Protein AF-0000000084647282 (afdb_homodimer)

Solvent-accessible surface area (backbone atoms only — not comparable to full-atom values): 18078 Å² total; per-residue (Å²): 136,86,82,78,79,76,80,78,77,78,76,82,78,78,78,76,74,74,68,75,61,61,64,43,73,64,56,86,60,69,72,56,36,37,38,37,62,40,53,62,24,28,52,48,97,80,19,30,51,30,13,63,67,60,52,66,70,40,70,74,44,77,42,63,22,60,39,39,87,40,83,56,71,45,42,31,29,21,24,39,44,48,55,54,38,54,69,24,49,53,52,70,55,36,30,40,38,26,25,75,85,77,38,70,34,73,41,50,48,61,53,34,72,76,37,80,26,24,43,23,40,25,46,72,87,34,72,34,44,58,94,71,44,15,53,23,26,40,42,65,44,34,66,81,36,67,89,46,73,42,69,64,52,54,42,48,40,41,47,23,36,38,35,35,40,33,63,137,86,80,76,79,75,80,76,80,78,78,80,78,79,76,77,75,72,69,75,62,62,64,43,74,67,56,86,58,69,72,56,36,37,39,36,63,41,54,61,24,28,50,49,95,79,19,30,52,30,13,64,68,60,51,66,70,39,70,72,43,77,42,64,24,60,38,40,88,40,82,57,70,44,43,32,30,21,24,39,44,47,55,55,39,54,71,24,47,52,52,70,56,36,30,40,40,26,26,76,84,79,38,71,32,74,42,51,48,61,52,34,70,75,39,80,26,23,44,24,41,27,45,72,87,35,72,33,43,58,94,71,44,14,54,24,25,40,42,66,44,34,67,81,35,67,88,46,73,42,70,64,52,54,46,48,40,41,47,23,36,38,35,35,38,32,64

Structure (mmCIF, N/CA/C/O backbone):
data_AF-0000000084647282-model_v1
#
loop_
_entity.id
_entity.type
_entity.pdbx_description
1 p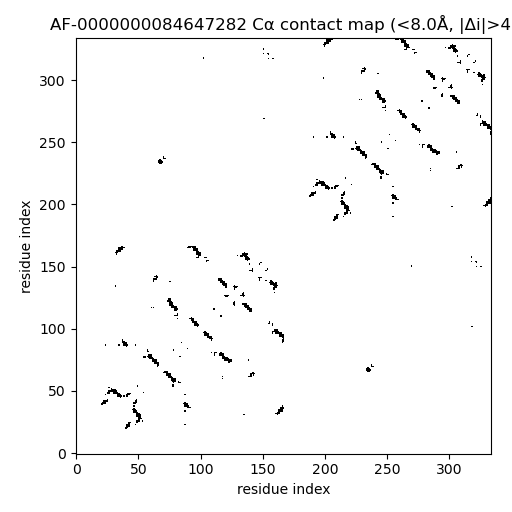olymer 'Oxidoreductase molybdopterin-binding domain-containing protein'
#
loop_
_atom_site.group_PDB
_atom_site.id
_atom_site.type_symbol
_atom_site.label_atom_id
_atom_site.label_alt_id
_atom_site.label_comp_id
_atom_site.label_asym_id
_atom_site.label_entity_id
_atom_site.label_seq_id
_atom_site.pdbx_PDB_ins_code
_atom_site.Cartn_x
_atom_site.Cartn_y
_atom_site.Cartn_z
_atom_site.occupancy
_atom_site.B_iso_or_equiv
_atom_site.auth_seq_id
_atom_site.auth_comp_id
_atom_site.auth_asym_id
_atom_site.auth_atom_id
_atom_site.pdbx_PDB_model_num
ATOM 1 N N . MET A 1 1 ? -20.75 86.25 -24.453 1 32.75 1 MET A N 1
ATOM 2 C CA . MET A 1 1 ? -20.031 85.688 -23.312 1 32.75 1 MET A CA 1
ATOM 3 C C . MET A 1 1 ? -20.094 84.188 -23.344 1 32.75 1 MET A C 1
ATOM 5 O O . MET A 1 1 ? -21.172 83.562 -23.203 1 32.75 1 MET A O 1
ATOM 9 N N . GLY A 1 2 ? -19.297 83.438 -24.219 1 41.78 2 GLY A N 1
ATOM 10 C CA . GLY A 1 2 ? -19.156 82 -24.547 1 41.78 2 GLY A CA 1
ATOM 11 C C . GLY A 1 2 ? -18.797 81.188 -23.344 1 41.78 2 GLY A C 1
ATOM 12 O O . GLY A 1 2 ? -17.812 81.438 -22.656 1 41.78 2 GLY A O 1
ATOM 13 N N . TRP A 1 3 ? -19.766 80.625 -22.594 1 46 3 TRP A N 1
ATOM 14 C CA . TRP A 1 3 ? -19.688 79.75 -21.422 1 46 3 TRP A CA 1
ATOM 15 C C . TRP A 1 3 ? -18.891 78.5 -21.734 1 46 3 TRP A C 1
ATOM 17 O O . TRP A 1 3 ? -19.266 77.688 -22.625 1 46 3 TRP A O 1
ATOM 27 N N . ARG A 1 4 ? -17.547 78.438 -21.734 1 47.94 4 ARG A N 1
ATOM 28 C CA . ARG A 1 4 ? -16.672 77.25 -21.844 1 47.94 4 ARG A CA 1
ATOM 29 C C . ARG A 1 4 ? -16.984 76.25 -20.734 1 47.94 4 ARG A C 1
ATOM 31 O O . ARG A 1 4 ? -16.875 76.562 -19.547 1 47.94 4 ARG A O 1
ATOM 38 N N . TYR A 1 5 ? -18.062 75.375 -20.844 1 52.62 5 TYR A N 1
ATOM 39 C CA . TYR A 1 5 ? -18.25 74.25 -19.969 1 52.62 5 TYR A CA 1
ATOM 40 C C . TYR A 1 5 ? -16.984 73.375 -19.922 1 52.62 5 TYR A C 1
ATOM 42 O O . TYR A 1 5 ? -16.516 72.938 -20.938 1 52.62 5 TYR A O 1
ATOM 50 N N . GLY A 1 6 ? -16.031 73.625 -19.062 1 50.41 6 GLY A N 1
ATOM 51 C CA . GLY A 1 6 ? -14.914 72.75 -18.781 1 50.41 6 GLY A CA 1
ATOM 52 C C . GLY A 1 6 ? -15.344 71.375 -18.391 1 50.41 6 GLY A C 1
ATOM 53 O O . GLY A 1 6 ? -16.219 71.188 -17.531 1 50.41 6 GLY A O 1
ATOM 54 N N . ARG A 1 7 ? -15.234 70.375 -19.266 1 53.94 7 ARG A N 1
ATOM 55 C CA . ARG A 1 7 ? -15.484 68.938 -19.047 1 53.94 7 ARG A CA 1
ATOM 56 C C . ARG A 1 7 ? -14.625 68.375 -17.906 1 53.94 7 ARG A C 1
ATOM 58 O O . ARG A 1 7 ? -13.398 68.5 -17.938 1 53.94 7 ARG A O 1
ATOM 65 N N . ILE A 1 8 ? -15.102 68.438 -16.672 1 54.69 8 ILE A N 1
ATOM 66 C CA . ILE A 1 8 ? -14.422 67.75 -15.562 1 54.69 8 ILE A CA 1
ATOM 67 C C . ILE A 1 8 ? -14.328 66.25 -15.859 1 54.69 8 ILE A C 1
ATOM 69 O O . ILE A 1 8 ? -15.352 65.625 -16.047 1 54.69 8 ILE A O 1
ATOM 73 N N . LEU A 1 9 ? -13.25 65.812 -16.453 1 52.66 9 LEU A N 1
ATOM 74 C CA . LEU A 1 9 ? -12.984 64.375 -16.594 1 52.66 9 LEU A CA 1
ATOM 75 C C . LEU A 1 9 ? -12.867 63.688 -15.234 1 52.66 9 LEU A C 1
ATOM 77 O O . LEU A 1 9 ? -12.039 64.062 -14.406 1 52.66 9 LEU A O 1
ATOM 81 N N . LEU A 1 10 ? -13.93 63.156 -14.688 1 56 10 LEU A N 1
ATOM 82 C CA . LEU A 1 10 ? -13.883 62.312 -13.492 1 56 10 LEU A CA 1
ATOM 83 C C . LEU A 1 10 ? -12.992 61.094 -13.719 1 56 10 LEU A C 1
ATOM 85 O O . LEU A 1 10 ? -13.281 60.25 -14.586 1 56 10 LEU A O 1
ATOM 89 N N . GLY A 1 11 ? -11.727 61.125 -13.406 1 54.91 11 GLY A N 1
ATOM 90 C CA . GLY A 1 11 ? -10.859 59.969 -13.43 1 54.91 11 GLY A CA 1
ATOM 91 C C . GLY A 1 11 ? -11.32 58.844 -12.508 1 54.91 11 GLY A C 1
ATOM 92 O O . GLY A 1 11 ? -11.578 59.094 -11.32 1 54.91 11 GLY A O 1
ATOM 93 N N . ALA A 1 12 ? -11.922 57.781 -12.992 1 60.59 12 ALA A N 1
ATOM 94 C CA . ALA A 1 12 ? -12.273 56.562 -12.242 1 60.59 12 ALA A CA 1
ATOM 95 C C . ALA A 1 12 ? -11.039 55.938 -11.586 1 60.59 12 ALA A C 1
ATOM 97 O O . ALA A 1 12 ? -10.109 55.531 -12.273 1 60.59 12 ALA A O 1
ATOM 98 N N . VAL A 1 13 ? -10.711 56.25 -10.312 1 58.72 13 VAL A N 1
ATOM 99 C CA . VAL A 1 13 ? -9.688 55.531 -9.555 1 58.72 13 VAL A CA 1
ATOM 100 C C . VAL A 1 13 ? -10.062 54.062 -9.453 1 58.72 13 VAL A C 1
ATOM 102 O O . VAL A 1 13 ? -11.094 53.719 -8.883 1 58.72 13 VAL A O 1
ATOM 105 N N . LEU A 1 14 ? -9.578 53.156 -10.281 1 57.53 14 LEU A N 1
ATOM 106 C CA . LEU A 1 14 ? -9.695 51.719 -10.156 1 57.53 14 LEU A CA 1
ATOM 107 C C . LEU A 1 14 ? -9.047 51.219 -8.875 1 57.53 14 LEU A C 1
ATOM 109 O O . LEU A 1 14 ? -7.82 51.281 -8.734 1 57.53 14 LEU A O 1
ATOM 113 N N . LEU A 1 15 ? -9.758 51.156 -7.727 1 54.25 15 LEU A N 1
ATOM 114 C CA . LEU A 1 15 ? -9.266 50.5 -6.52 1 54.25 15 LEU A CA 1
ATOM 115 C C . LEU A 1 15 ? -8.992 49.031 -6.77 1 54.25 15 LEU A C 1
ATOM 117 O O . LEU A 1 15 ? -9.914 48.25 -7.027 1 54.25 15 LEU A O 1
ATOM 121 N N . LEU A 1 16 ? -7.805 48.656 -7.129 1 54.03 16 LEU A N 1
ATOM 122 C CA . LEU A 1 16 ? -7.387 47.25 -7.125 1 54.03 16 LEU A CA 1
ATOM 123 C C . LEU A 1 16 ? -7.578 46.625 -5.742 1 54.03 16 LEU A C 1
ATOM 125 O O . LEU A 1 16 ? -6.918 47.031 -4.781 1 54.03 16 LEU A O 1
ATOM 129 N N . ILE A 1 17 ? -8.68 46.094 -5.391 1 52.44 17 ILE A N 1
ATOM 130 C CA . ILE A 1 17 ? -8.859 45.281 -4.191 1 52.44 17 ILE A CA 1
ATOM 131 C C . ILE A 1 17 ? -7.855 44.156 -4.184 1 52.44 17 ILE A C 1
ATOM 133 O O . ILE A 1 17 ? -7.898 43.281 -5.051 1 52.44 17 ILE A O 1
ATOM 137 N N . SER A 1 18 ? -6.637 44.344 -3.688 1 50.5 18 SER A N 1
ATOM 138 C CA . SER A 1 18 ? -5.793 43.188 -3.402 1 50.5 18 SER A CA 1
ATOM 139 C C . SER A 1 18 ? -6.52 42.188 -2.529 1 50.5 18 SER A C 1
ATOM 141 O O . SER A 1 18 ? -6.988 42.5 -1.437 1 50.5 18 SER A O 1
ATOM 143 N N . VAL A 1 19 ? -7.152 41.281 -3.049 1 52.09 19 VAL A N 1
ATOM 144 C CA . VAL A 1 19 ? -7.668 40.156 -2.262 1 52.09 19 VAL A CA 1
ATOM 145 C C . VAL A 1 19 ? -6.598 39.656 -1.289 1 52.09 19 VAL A C 1
ATOM 147 O O . VAL A 1 19 ? -5.48 39.344 -1.7 1 52.09 19 VAL A O 1
ATOM 150 N N . PRO A 1 20 ? -6.625 40.062 -0.058 1 49.97 20 PRO A N 1
ATOM 151 C CA . PRO A 1 20 ? -5.617 39.531 0.85 1 49.97 20 PRO A CA 1
ATOM 152 C C . PRO A 1 20 ? -5.336 38.031 0.584 1 49.97 20 PRO A C 1
ATOM 154 O O . PRO A 1 20 ? -6.262 37.219 0.563 1 49.97 20 PRO A O 1
ATOM 157 N N . SER A 1 21 ? -4.453 37.75 -0.333 1 55.06 21 SER A N 1
ATOM 158 C CA . SER A 1 21 ? -4.023 36.344 -0.349 1 55.06 21 SER A CA 1
ATOM 159 C C . SER A 1 21 ? -3.906 35.812 1.066 1 55.06 21 SER A C 1
ATOM 161 O O . SER A 1 21 ? -3.406 36.469 1.967 1 55.06 21 SER A O 1
ATOM 163 N N . LEU A 1 22 ? -4.859 35.031 1.565 1 64.56 22 LEU A N 1
ATOM 164 C CA . LEU A 1 22 ? -4.73 34.406 2.881 1 64.56 22 LEU A CA 1
ATOM 165 C C . LEU A 1 22 ? -3.316 33.875 3.092 1 64.56 22 LEU A C 1
ATOM 167 O O . LEU A 1 22 ? -2.973 32.812 2.596 1 64.56 22 LEU A O 1
ATOM 171 N N . ALA A 1 23 ? -2.365 34.75 3.295 1 81.81 23 ALA A N 1
ATOM 172 C CA . ALA A 1 23 ? -0.936 34.469 3.373 1 81.81 23 ALA A CA 1
ATOM 173 C C . ALA A 1 23 ? -0.615 33.625 4.594 1 81.81 23 ALA A C 1
ATOM 175 O O . ALA A 1 23 ? -1.017 33.938 5.711 1 81.81 23 ALA A O 1
ATOM 176 N N . LEU A 1 24 ? -0.095 32.438 4.398 1 92.25 24 LEU A N 1
ATOM 177 C CA . LEU A 1 24 ? 0.423 31.562 5.445 1 92.25 24 LEU A CA 1
ATOM 178 C C . LEU A 1 24 ? 1.75 32.094 5.984 1 92.25 24 LEU A C 1
ATOM 180 O O . LEU A 1 24 ? 2.568 32.594 5.223 1 92.25 24 LEU A O 1
ATOM 184 N N . GLN A 1 25 ? 1.875 32.094 7.262 1 94.12 25 GLN A N 1
ATOM 185 C CA . GLN A 1 25 ? 3.15 32.5 7.844 1 94.12 25 GLN A CA 1
ATOM 186 C C . GLN A 1 25 ? 4.301 31.656 7.281 1 94.12 25 GLN A C 1
ATOM 188 O O . GLN A 1 25 ? 4.137 30.469 7.02 1 94.12 25 GLN A O 1
ATOM 193 N N . ALA A 1 26 ? 5.449 32.25 7.207 1 96 26 ALA A N 1
ATOM 194 C CA . ALA A 1 26 ? 6.637 31.531 6.758 1 96 26 ALA A CA 1
ATOM 195 C C . ALA A 1 26 ? 7.176 30.625 7.859 1 96 26 ALA A C 1
ATOM 197 O O . ALA A 1 26 ? 7.125 30.969 9.039 1 96 26 ALA A O 1
ATOM 198 N N . PRO A 1 27 ? 7.699 29.5 7.434 1 97.88 27 PRO A N 1
ATOM 199 C CA . PRO A 1 27 ? 8.328 28.672 8.461 1 97.88 27 PRO A CA 1
ATOM 200 C C . PRO A 1 27 ? 9.555 29.328 9.078 1 97.88 27 PRO A C 1
ATOM 202 O O . PRO A 1 27 ? 10.273 30.078 8.406 1 97.88 27 PRO A O 1
ATOM 205 N N . THR A 1 28 ? 9.75 29.047 10.289 1 97.62 28 THR A N 1
ATOM 206 C CA . THR A 1 28 ? 10.906 29.594 10.984 1 97.62 28 THR A CA 1
ATOM 207 C C . THR A 1 28 ? 11.93 28.5 11.281 1 97.62 28 THR A C 1
ATOM 209 O O . THR A 1 28 ? 13.094 28.781 11.555 1 97.62 28 THR A O 1
ATOM 212 N N . GLY A 1 29 ? 11.461 27.281 11.312 1 98 29 GLY A N 1
ATOM 213 C CA . GLY A 1 29 ? 12.328 26.109 11.484 1 98 29 GLY A CA 1
ATOM 214 C C . GLY A 1 29 ? 12.477 25.297 10.219 1 98 29 GLY A C 1
ATOM 215 O O . GLY A 1 29 ? 12.172 25.766 9.125 1 98 29 GLY A O 1
ATOM 216 N N . ALA A 1 30 ? 13.031 24.125 10.391 1 97.88 30 ALA A N 1
ATOM 217 C CA . ALA A 1 30 ? 13.188 23.219 9.258 1 97.88 30 ALA A CA 1
ATOM 218 C C . ALA A 1 30 ? 11.836 22.844 8.664 1 97.88 30 ALA A C 1
ATOM 220 O O . ALA A 1 30 ? 10.906 22.5 9.391 1 97.88 30 ALA A O 1
ATOM 221 N N . VAL A 1 31 ? 11.773 22.906 7.32 1 98.5 31 VAL A N 1
ATOM 222 C CA . VAL A 1 31 ? 10.547 22.531 6.629 1 98.5 31 VAL A CA 1
ATOM 223 C C . VAL A 1 31 ? 10.414 21.016 6.605 1 98.5 31 VAL A C 1
ATOM 225 O O . VAL A 1 31 ? 11.328 20.312 6.164 1 98.5 31 VAL A O 1
ATOM 228 N N . ILE A 1 32 ? 9.234 20.5 7.043 1 98.62 32 ILE A N 1
ATOM 229 C CA . ILE A 1 32 ? 9.086 19.062 7.07 1 98.62 32 ILE A CA 1
ATOM 230 C C . ILE A 1 32 ? 7.914 18.641 6.184 1 98.62 32 ILE A C 1
ATOM 232 O O . ILE A 1 32 ? 7.688 17.453 5.957 1 98.62 32 ILE A O 1
ATOM 236 N N . LEU A 1 33 ? 7.168 19.609 5.625 1 98.81 33 LEU A N 1
ATOM 237 C CA . LEU A 1 33 ? 6.086 19.328 4.691 1 98.81 33 LEU A CA 1
ATOM 238 C C . LEU A 1 33 ? 5.965 20.438 3.65 1 98.81 33 LEU A C 1
ATOM 240 O O . LEU A 1 33 ? 5.969 21.625 3.996 1 98.81 33 LEU A O 1
ATOM 244 N N . GLU A 1 34 ? 5.91 20.047 2.439 1 98.75 34 GLU A N 1
ATOM 245 C CA . GLU A 1 34 ? 5.586 20.953 1.346 1 98.75 34 GLU A CA 1
ATOM 246 C C . GLU A 1 34 ? 4.242 20.609 0.718 1 98.75 34 GLU A C 1
ATOM 248 O O . GLU A 1 34 ? 3.986 19.438 0.387 1 98.75 34 GLU A O 1
ATOM 253 N N . VAL A 1 35 ? 3.35 21.578 0.622 1 98.81 35 VAL A N 1
ATOM 254 C CA . VAL A 1 35 ? 2.062 21.391 -0.041 1 98.81 35 VAL A CA 1
ATOM 255 C C . VAL A 1 35 ? 1.985 22.281 -1.278 1 98.81 35 VAL A C 1
ATOM 257 O O . VAL A 1 35 ? 2.289 23.469 -1.212 1 98.81 35 VAL A O 1
ATOM 260 N N . ALA A 1 36 ? 1.659 21.641 -2.406 1 98.69 36 ALA A N 1
ATOM 261 C CA . ALA A 1 36 ? 1.615 22.359 -3.68 1 98.69 36 ALA A CA 1
ATOM 262 C C . ALA A 1 36 ? 0.387 21.953 -4.492 1 98.69 36 ALA A C 1
ATOM 264 O O . ALA A 1 36 ? -0.427 21.156 -4.039 1 98.69 36 ALA A O 1
ATOM 265 N N . GLY A 1 37 ? 0.269 22.578 -5.68 1 98.5 37 GLY A N 1
ATOM 266 C CA . GLY A 1 37 ? -0.854 22.297 -6.555 1 98.5 37 GLY A CA 1
ATOM 267 C C . GLY A 1 37 ? -2.002 23.266 -6.398 1 98.5 37 GLY A C 1
ATOM 268 O O . GLY A 1 37 ? -1.786 24.484 -6.344 1 98.5 37 GLY A O 1
ATOM 269 N N . SER A 1 38 ? -3.271 22.75 -6.363 1 98.5 38 SER A N 1
ATOM 270 C CA . SER A 1 38 ? -4.48 23.578 -6.316 1 98.5 38 SER A CA 1
ATOM 271 C C . SER A 1 38 ? -4.73 24.109 -4.91 1 98.5 38 SER A C 1
ATOM 273 O O . SER A 1 38 ? -5.684 23.703 -4.246 1 98.5 38 SER A O 1
ATOM 275 N N . ILE A 1 39 ? -3.918 25.156 -4.531 1 98.38 39 ILE A N 1
ATOM 276 C CA . ILE A 1 39 ? -4.031 25.781 -3.223 1 98.38 39 ILE A CA 1
ATOM 277 C C . ILE A 1 39 ? -4.016 27.297 -3.381 1 98.38 39 ILE A C 1
ATOM 279 O O . ILE A 1 39 ? -3.461 27.828 -4.352 1 98.38 39 ILE A O 1
ATOM 283 N N . ASP A 1 40 ? -4.555 27.922 -2.367 1 97.75 40 ASP A N 1
ATOM 284 C CA . ASP A 1 40 ? -4.637 29.375 -2.479 1 97.75 40 ASP A CA 1
ATOM 285 C C . ASP A 1 40 ? -3.789 30.062 -1.407 1 97.75 40 ASP A C 1
ATOM 287 O O . ASP A 1 40 ? -3.348 31.188 -1.59 1 97.75 40 ASP A O 1
ATOM 291 N N . ALA A 1 41 ? -3.635 29.406 -0.269 1 97.88 41 ALA A N 1
ATOM 292 C CA . ALA A 1 41 ? -2.816 29.969 0.799 1 97.88 41 ALA A CA 1
ATOM 293 C C . ALA A 1 41 ? -1.381 29.469 0.723 1 97.88 41 ALA A C 1
ATOM 295 O O . ALA A 1 41 ? -1.135 28.266 0.858 1 97.88 41 ALA A O 1
ATOM 296 N N . THR A 1 42 ? -0.461 30.375 0.415 1 97.62 42 THR A N 1
ATOM 297 C CA . THR A 1 42 ? 0.929 29.984 0.203 1 97.62 42 THR A CA 1
ATOM 298 C C . THR A 1 42 ? 1.868 30.875 1.012 1 97.62 42 THR A C 1
ATOM 300 O O . THR A 1 42 ? 1.442 31.891 1.572 1 97.62 42 THR A O 1
ATOM 303 N N . ASN A 1 43 ? 3.178 30.359 1.131 1 97.88 43 ASN A N 1
ATOM 304 C CA . ASN A 1 43 ? 4.133 31.172 1.875 1 97.88 43 ASN A CA 1
ATOM 305 C C . ASN A 1 43 ? 5.52 31.125 1.241 1 97.88 43 ASN A C 1
ATOM 307 O O . ASN A 1 43 ? 6.387 31.938 1.585 1 97.88 43 ASN A O 1
ATOM 311 N N . VAL A 1 44 ? 5.727 30.234 0.431 1 94.88 44 VAL A N 1
ATOM 312 C CA . VAL A 1 44 ? 7.008 30.141 -0.26 1 94.88 44 VAL A CA 1
ATOM 313 C C . VAL A 1 44 ? 6.781 29.797 -1.73 1 94.88 44 VAL A C 1
ATOM 315 O O . VAL A 1 44 ? 6.371 28.672 -2.059 1 94.88 44 VAL A O 1
ATOM 318 N N . ASP A 1 45 ? 7.086 30.656 -2.672 1 93.81 45 ASP A N 1
ATOM 319 C CA . ASP A 1 45 ? 7.133 30.438 -4.113 1 93.81 45 ASP A CA 1
ATOM 320 C C . ASP A 1 45 ? 5.895 29.688 -4.594 1 93.81 45 ASP A C 1
ATOM 322 O O . ASP A 1 45 ? 6.012 28.672 -5.297 1 93.81 45 ASP A O 1
ATOM 326 N N . GLY A 1 46 ? 4.758 30.125 -4.148 1 95.69 46 GLY A N 1
ATOM 327 C CA . GLY A 1 46 ? 3.508 29.547 -4.617 1 95.69 46 GLY A CA 1
ATOM 328 C C . GLY A 1 46 ? 3.172 28.219 -3.943 1 95.69 46 GLY A C 1
ATOM 329 O O . GLY A 1 46 ? 2.207 27.562 -4.32 1 95.69 46 GLY A O 1
ATOM 330 N N . GLU A 1 47 ? 3.99 27.859 -3.021 1 98.31 47 GLU A N 1
ATOM 331 C CA . GLU A 1 47 ? 3.758 26.641 -2.242 1 98.31 47 GLU A CA 1
ATOM 332 C C . GLU A 1 47 ? 3.529 26.969 -0.769 1 98.31 47 GLU A C 1
ATOM 334 O O . GLU A 1 47 ? 3.721 28.109 -0.344 1 98.31 47 GLU A O 1
ATOM 339 N N . ALA A 1 48 ? 3.029 25.984 -0.07 1 98.75 48 ALA A N 1
ATOM 340 C CA . ALA A 1 48 ? 2.904 26.078 1.382 1 98.75 48 ALA A CA 1
ATOM 341 C C . ALA A 1 48 ? 3.896 25.156 2.078 1 98.75 48 ALA A C 1
ATOM 343 O O . ALA A 1 48 ? 3.814 23.922 1.937 1 98.75 48 ALA A O 1
ATOM 344 N N . HIS A 1 49 ? 4.805 25.766 2.793 1 98.81 49 HIS A N 1
ATOM 345 C CA . HIS A 1 49 ? 5.809 25.016 3.535 1 98.81 49 HIS A CA 1
ATOM 346 C C . HIS A 1 49 ? 5.527 25.047 5.035 1 98.81 49 HIS A C 1
ATOM 348 O O . HIS A 1 49 ? 5.176 26.094 5.578 1 98.81 49 HIS A O 1
ATOM 354 N N . PHE A 1 50 ? 5.629 23.875 5.629 1 98.81 50 PHE A N 1
ATOM 355 C CA . PHE A 1 50 ? 5.348 23.766 7.055 1 98.81 50 PHE A CA 1
ATOM 356 C C . PHE A 1 50 ? 6.562 23.25 7.812 1 98.81 50 PHE A C 1
ATOM 358 O O . PHE A 1 50 ? 7.156 22.25 7.426 1 98.81 50 PHE A O 1
ATOM 365 N N . ASP A 1 51 ? 6.918 24.016 8.836 1 98.62 51 ASP A N 1
ATOM 366 C CA . ASP A 1 51 ? 7.781 23.422 9.852 1 98.62 51 ASP A CA 1
ATOM 367 C C . ASP A 1 51 ? 6.961 22.734 10.945 1 98.62 51 ASP A C 1
ATOM 369 O O . ASP A 1 51 ? 5.727 22.75 10.898 1 98.62 51 ASP A O 1
ATOM 373 N N . ARG A 1 52 ? 7.594 22.109 11.797 1 98.62 52 ARG A N 1
ATOM 374 C CA . ARG A 1 52 ? 6.898 21.328 12.812 1 98.62 52 ARG A CA 1
ATOM 375 C C . ARG A 1 52 ? 5.977 22.203 13.648 1 98.62 52 ARG A C 1
ATOM 377 O O . ARG A 1 52 ? 4.84 21.828 13.938 1 98.62 52 ARG A O 1
ATOM 384 N N . ASP A 1 53 ? 6.434 23.344 14.102 1 98.31 53 ASP A N 1
ATOM 385 C CA . ASP A 1 53 ? 5.652 24.234 14.945 1 98.31 53 ASP A CA 1
ATOM 386 C C . ASP A 1 53 ? 4.344 24.625 14.266 1 98.31 53 ASP A C 1
ATOM 388 O O . ASP A 1 53 ? 3.303 24.734 14.922 1 98.31 53 ASP A O 1
ATOM 392 N N . MET A 1 54 ? 4.426 24.859 13.008 1 98.5 54 MET A N 1
ATOM 393 C CA . MET A 1 54 ? 3.236 25.234 12.25 1 98.5 54 MET A CA 1
ATOM 394 C C . MET A 1 54 ? 2.201 24.125 12.258 1 98.5 54 MET A C 1
ATOM 396 O O . MET A 1 54 ? 1.005 24.375 12.406 1 98.5 54 MET A O 1
ATOM 400 N N . LEU A 1 55 ? 2.633 22.906 12.078 1 98.81 55 LEU A N 1
ATOM 401 C CA . LEU A 1 55 ? 1.722 21.766 12.102 1 98.81 55 LEU A CA 1
ATOM 402 C C . LEU A 1 55 ? 1.163 21.547 13.5 1 98.81 55 LEU A C 1
ATOM 404 O O . LEU A 1 55 ? -0.016 21.219 13.656 1 98.81 55 LEU A O 1
ATOM 408 N N . GLU A 1 56 ? 1.982 21.75 14.516 1 98.44 56 GLU A N 1
ATOM 409 C CA . GLU A 1 56 ? 1.573 21.562 15.906 1 98.44 56 GLU A CA 1
ATOM 410 C C . GLU A 1 56 ? 0.581 22.625 16.344 1 98.44 56 GLU A C 1
ATOM 412 O O . GLU A 1 56 ? -0.154 22.438 17.312 1 98.44 56 GLU A O 1
ATOM 417 N N . ALA A 1 57 ? 0.602 23.703 15.648 1 98 57 ALA A N 1
ATOM 418 C CA . ALA A 1 57 ? -0.291 24.797 15.984 1 98 57 ALA A CA 1
ATOM 419 C C . ALA A 1 57 ? -1.716 24.531 15.516 1 98 57 ALA A C 1
ATOM 421 O O . ALA A 1 57 ? -2.66 25.188 15.953 1 98 57 ALA A O 1
ATOM 422 N N . LEU A 1 58 ? -1.839 23.594 14.578 1 98.44 58 LEU A N 1
ATOM 423 C CA . LEU A 1 58 ? -3.174 23.156 14.18 1 98.44 58 LEU A CA 1
ATOM 424 C C . LEU A 1 58 ? -3.807 22.297 15.258 1 98.44 58 LEU A C 1
ATOM 426 O O . LEU A 1 58 ? -3.102 21.734 16.109 1 98.44 58 LEU A O 1
ATOM 430 N N . PRO A 1 59 ? -5.152 22.172 15.227 1 98.56 59 PRO A N 1
ATOM 431 C CA . PRO A 1 59 ? -5.758 21.234 16.172 1 98.56 59 PRO A CA 1
ATOM 432 C C . PRO A 1 59 ? -5.18 19.828 16.078 1 98.56 59 PRO A C 1
ATOM 434 O O . PRO A 1 59 ? -4.996 19.312 14.969 1 98.56 59 PRO A O 1
ATOM 437 N N . GLN A 1 60 ? -4.844 19.281 17.25 1 98.75 60 GLN A N 1
ATOM 438 C CA . GLN A 1 60 ? -4.262 17.953 17.297 1 98.75 60 GLN A CA 1
ATOM 439 C C . GLN A 1 60 ? -5.32 16.891 17.609 1 98.75 60 GLN A C 1
ATOM 441 O O . GLN A 1 60 ? -6.234 17.141 18.406 1 98.75 60 GLN A O 1
ATOM 446 N N . HIS A 1 61 ? -5.152 15.742 16.953 1 98.75 61 HIS A N 1
ATOM 447 C CA . HIS A 1 61 ? -6.055 14.602 17.141 1 98.75 61 HIS A CA 1
ATOM 448 C C . HIS A 1 61 ? -5.273 13.32 17.375 1 98.75 61 HIS A C 1
ATOM 450 O O . HIS A 1 61 ? -4.137 13.18 16.922 1 98.75 61 HIS A O 1
ATOM 456 N N . VAL A 1 62 ? -5.953 12.391 18.078 1 98.25 62 VAL A N 1
ATOM 457 C CA . VAL A 1 62 ? -5.309 11.133 18.422 1 98.25 62 VAL A CA 1
ATOM 458 C C . VAL A 1 62 ? -6 9.984 17.703 1 98.25 62 VAL A C 1
ATOM 460 O O . VAL A 1 62 ? -7.23 9.93 17.641 1 98.25 62 VAL A O 1
ATOM 463 N N . VAL A 1 63 ? -5.199 9.148 17.094 1 96.69 63 VAL A N 1
ATOM 464 C CA . VAL A 1 63 ? -5.66 7.875 16.547 1 96.69 63 VAL A CA 1
ATOM 465 C C . VAL A 1 63 ? -4.871 6.73 17.172 1 96.69 63 VAL A C 1
ATOM 467 O O . VAL A 1 63 ? -3.643 6.688 17.078 1 96.69 63 VAL A O 1
ATOM 470 N N . THR A 1 64 ? -5.594 5.883 17.875 1 94.44 64 THR A N 1
ATOM 471 C CA . THR A 1 64 ? -4.988 4.66 18.391 1 94.44 64 THR A CA 1
ATOM 472 C C . THR A 1 64 ? -5.312 3.473 17.484 1 94.44 64 THR A C 1
ATOM 474 O O . THR A 1 64 ? -6.484 3.129 17.297 1 94.44 64 THR A O 1
ATOM 477 N N . THR A 1 65 ? -4.305 2.945 16.922 1 91.06 65 THR A N 1
ATOM 478 C CA . THR A 1 65 ? -4.566 1.893 15.953 1 91.06 65 THR A CA 1
ATOM 479 C C . THR A 1 65 ? -3.334 1.01 15.766 1 91.06 65 THR A C 1
ATOM 481 O O . THR A 1 65 ? -2.227 1.394 16.141 1 91.06 65 THR A O 1
ATOM 484 N N . GLY A 1 66 ? -3.625 -0.17 15.383 1 78.88 66 GLY A N 1
ATOM 485 C CA . GLY A 1 66 ? -2.537 -0.99 14.875 1 78.88 66 GLY A CA 1
ATOM 486 C C . GLY A 1 66 ? -2.094 -0.592 13.477 1 78.88 66 GLY A C 1
ATOM 487 O O . GLY A 1 66 ? -2.787 0.162 12.789 1 78.88 66 GLY A O 1
ATOM 488 N N . HIS A 1 67 ? -0.785 -0.884 13.219 1 68.31 67 HIS A N 1
ATOM 489 C CA . HIS A 1 67 ? -0.232 -0.599 11.906 1 68.31 67 HIS A CA 1
ATOM 490 C C . HIS A 1 67 ? 0.62 -1.759 11.398 1 68.31 67 HIS A C 1
ATOM 492 O O . HIS A 1 67 ? 1.232 -2.475 12.195 1 68.31 67 HIS A O 1
ATOM 498 N N . PRO A 1 68 ? 0.416 -2.098 10.117 1 58.5 68 PRO A N 1
ATOM 499 C CA . PRO A 1 68 ? 1.113 -3.266 9.57 1 58.5 68 PRO A CA 1
ATOM 500 C C . PRO A 1 68 ? 2.572 -3.342 10.016 1 58.5 68 PRO A C 1
ATOM 502 O O . PRO A 1 68 ? 3.127 -4.438 10.148 1 58.5 68 PRO A O 1
ATOM 505 N N . TRP A 1 69 ? 3.16 -2.182 10.305 1 58.47 69 TRP A N 1
ATOM 506 C CA . TRP A 1 69 ? 4.602 -2.205 10.539 1 58.47 69 TRP A CA 1
ATOM 507 C C . TRP A 1 69 ? 4.918 -1.984 12.016 1 58.47 69 TRP A C 1
ATOM 509 O O . TRP A 1 69 ? 6.082 -1.871 12.391 1 58.47 69 TRP A O 1
ATOM 519 N N . ILE A 1 70 ? 3.871 -1.802 12.656 1 59.5 70 ILE A N 1
ATOM 520 C CA . ILE A 1 70 ? 4.074 -1.543 14.078 1 59.5 70 ILE A CA 1
ATOM 521 C C . ILE A 1 70 ? 3.445 -2.666 14.906 1 59.5 70 ILE A C 1
ATOM 523 O O . ILE A 1 70 ? 2.295 -3.045 14.672 1 59.5 70 ILE A O 1
ATOM 527 N N . ASP A 1 71 ? 4.336 -3.281 15.656 1 61.19 71 ASP A N 1
ATOM 528 C CA . ASP A 1 71 ? 3.805 -4.305 16.562 1 61.19 71 ASP A CA 1
ATOM 529 C C . ASP A 1 71 ? 2.756 -3.717 17.5 1 61.19 71 ASP A C 1
ATOM 531 O O . ASP A 1 71 ? 2.994 -2.689 18.141 1 61.19 71 ASP A O 1
ATOM 535 N N . GLY A 1 72 ? 1.645 -4.367 17.484 1 70.31 72 GLY A N 1
ATOM 536 C CA . GLY A 1 72 ? 0.61 -3.98 18.438 1 70.31 72 GLY A CA 1
ATOM 537 C C . GLY A 1 72 ? -0.053 -2.662 18.078 1 70.31 72 GLY A C 1
ATOM 538 O O . GLY A 1 72 ? -0.076 -2.262 16.922 1 70.31 72 GLY A O 1
ATOM 539 N N . GLN A 1 73 ? -0.776 -2.066 19.062 1 83.12 73 GLN A N 1
ATOM 540 C CA . GLN A 1 73 ? -1.44 -0.775 18.922 1 83.12 73 GLN A CA 1
ATOM 541 C C . GLN A 1 73 ? -0.518 0.368 19.328 1 83.12 73 GLN A C 1
ATOM 543 O O . GLN A 1 73 ? 0.304 0.212 20.234 1 83.12 73 GLN A O 1
ATOM 548 N N . SER A 1 74 ? -0.54 1.434 18.531 1 89.75 74 SER A N 1
ATOM 549 C CA . SER A 1 74 ? 0.182 2.652 18.891 1 89.75 74 SER A CA 1
ATOM 550 C C . SER A 1 74 ? -0.753 3.855 18.938 1 89.75 74 SER A C 1
ATOM 552 O O . SER A 1 74 ? -1.862 3.809 18.391 1 89.75 74 SER A O 1
ATOM 554 N N . ARG A 1 75 ? -0.312 4.789 19.688 1 95.31 75 ARG A N 1
ATOM 555 C CA . ARG A 1 75 ? -1.026 6.059 19.797 1 95.31 75 ARG A CA 1
ATOM 556 C C . ARG A 1 75 ? -0.379 7.125 18.922 1 95.31 75 ARG A C 1
ATOM 558 O O . ARG A 1 75 ? 0.71 7.613 19.234 1 95.31 75 ARG A O 1
ATOM 565 N N . PHE A 1 76 ? -1.077 7.535 17.906 1 96.62 76 PHE A N 1
ATOM 566 C CA . PHE A 1 76 ? -0.573 8.547 16.984 1 96.62 76 PHE A CA 1
ATOM 567 C C . PHE A 1 76 ? -1.281 9.875 17.203 1 96.62 76 PHE A C 1
ATOM 569 O O . PHE A 1 76 ? -2.471 9.906 17.531 1 96.62 76 PHE A O 1
ATOM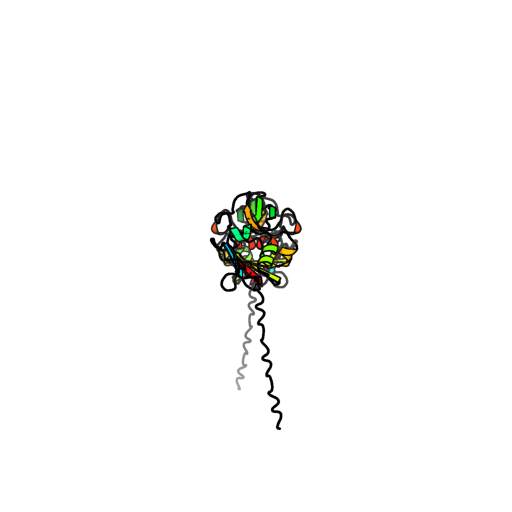 576 N N . GLU A 1 77 ? -0.511 10.906 17.016 1 98.69 77 GLU A N 1
ATOM 577 C CA . GLU A 1 77 ? -1.107 12.227 17.203 1 98.69 77 GLU A CA 1
ATOM 578 C C . GLU A 1 77 ? -0.626 13.211 16.141 1 98.69 77 GLU A C 1
ATOM 580 O O . GLU A 1 77 ? 0.551 13.211 15.766 1 98.69 77 GLU A O 1
ATOM 585 N N . GLY A 1 78 ? -1.521 14.055 15.656 1 98.88 78 GLY A N 1
ATOM 586 C CA . GLY A 1 78 ? -1.248 15.086 14.664 1 98.88 78 GLY A CA 1
ATOM 587 C C . GLY A 1 78 ? -2.504 15.758 14.148 1 98.88 78 GLY A C 1
ATOM 588 O O . GLY A 1 78 ? -3.607 15.469 14.609 1 98.88 78 GLY A O 1
ATOM 589 N N . PRO A 1 79 ? -2.312 16.688 13.297 1 98.94 79 PRO A N 1
ATOM 590 C CA . PRO A 1 79 ? -3.496 17.344 12.727 1 98.94 79 PRO A CA 1
ATOM 591 C C . PRO A 1 79 ? -4.273 16.422 11.789 1 98.94 79 PRO A C 1
ATOM 593 O O . PRO A 1 79 ? -3.701 15.5 11.195 1 98.94 79 PRO A O 1
ATOM 596 N N . LEU A 1 80 ? -5.574 16.688 11.727 1 98.88 80 LEU A N 1
ATOM 597 C CA . LEU A 1 80 ? -6.363 16.031 10.688 1 98.88 80 LEU A CA 1
ATOM 598 C C . LEU A 1 80 ? -5.902 16.484 9.305 1 98.88 80 LEU A C 1
ATOM 600 O O . LEU A 1 80 ? -5.594 17.656 9.094 1 98.88 80 LEU A O 1
ATOM 604 N N . LEU A 1 81 ? -5.906 15.555 8.383 1 98.75 81 LEU A N 1
ATOM 605 C CA . LEU A 1 81 ? -5.559 15.883 7.008 1 98.75 81 LEU A CA 1
ATOM 606 C C . LEU A 1 81 ? -6.469 16.984 6.469 1 98.75 81 LEU A C 1
ATOM 608 O O . LEU A 1 81 ? -6.004 17.891 5.77 1 98.75 81 LEU A O 1
ATOM 612 N N . ARG A 1 82 ? -7.75 16.938 6.789 1 98.56 82 ARG A N 1
ATOM 613 C CA . ARG A 1 82 ? -8.68 17.938 6.305 1 98.56 82 ARG A CA 1
ATOM 614 C C . ARG A 1 82 ? -8.328 19.328 6.844 1 98.56 82 ARG A C 1
ATOM 616 O O . ARG A 1 82 ? -8.539 20.328 6.168 1 98.56 82 ARG A O 1
ATOM 623 N N . ASP A 1 83 ? -7.766 19.406 8.047 1 98.5 83 ASP A N 1
ATOM 624 C CA . ASP A 1 83 ? -7.367 20.688 8.609 1 98.5 83 ASP A CA 1
ATOM 625 C C . ASP A 1 83 ? -6.16 21.266 7.863 1 98.5 83 ASP A C 1
ATOM 627 O O . ASP A 1 83 ? -6.051 22.484 7.684 1 98.5 83 ASP A O 1
ATOM 631 N N . ILE A 1 84 ? -5.258 20.422 7.461 1 98.56 84 ILE A N 1
ATOM 632 C CA . ILE A 1 84 ? -4.117 20.844 6.664 1 98.56 84 ILE A CA 1
ATOM 633 C C . ILE A 1 84 ? -4.602 21.375 5.316 1 98.56 84 ILE A C 1
ATOM 635 O O . ILE A 1 84 ? -4.16 22.438 4.863 1 98.56 84 ILE A O 1
ATOM 639 N N . LEU A 1 85 ? -5.531 20.672 4.723 1 98.25 85 LEU A N 1
ATOM 640 C CA . LEU A 1 85 ? -6.09 21.094 3.447 1 98.25 85 LEU A CA 1
ATOM 641 C C . LEU A 1 85 ? -6.801 22.438 3.59 1 98.25 85 LEU A C 1
ATOM 643 O O . LEU A 1 85 ? -6.68 23.312 2.719 1 98.25 85 LEU A O 1
ATOM 647 N N . GLN A 1 86 ? -7.457 22.562 4.672 1 97.88 86 GLN A N 1
ATOM 648 C CA . GLN A 1 86 ? -8.141 23.828 4.941 1 97.88 86 GLN A CA 1
ATOM 649 C C . GLN A 1 86 ? -7.141 24.953 5.152 1 97.88 86 GLN A C 1
ATOM 651 O O . GLN A 1 86 ? -7.34 26.078 4.66 1 97.88 86 GLN A O 1
ATOM 656 N N . ALA A 1 87 ? -6.113 24.656 5.859 1 97.88 87 ALA A N 1
ATOM 657 C CA . ALA A 1 87 ? -5.109 25.656 6.18 1 97.88 87 ALA A CA 1
ATOM 658 C C . ALA A 1 87 ? -4.492 26.25 4.91 1 97.88 87 ALA A C 1
ATOM 660 O O . ALA A 1 87 ? -4.094 27.406 4.883 1 97.88 87 ALA A O 1
ATOM 661 N N . VAL A 1 88 ? -4.492 25.438 3.873 1 98.31 88 VAL A N 1
ATOM 662 C CA . VAL A 1 88 ? -3.846 25.906 2.656 1 98.31 88 VAL A CA 1
ATOM 663 C C . VAL A 1 88 ? -4.906 26.281 1.621 1 98.31 88 VAL A C 1
ATOM 665 O O . VAL A 1 88 ? -4.582 26.562 0.463 1 98.31 88 VAL A O 1
ATOM 668 N N . SER A 1 89 ? -6.184 26.266 2.049 1 98.12 89 SER A N 1
ATOM 669 C CA . SER A 1 89 ? -7.301 26.562 1.159 1 98.12 89 SER A CA 1
ATOM 670 C C . SER A 1 89 ? -7.246 25.719 -0.106 1 98.12 89 SER A C 1
ATOM 672 O O . SER A 1 89 ? -7.324 26.234 -1.218 1 98.12 89 SER A O 1
ATOM 674 N N . ALA A 1 90 ? -7.105 24.438 0.117 1 98.44 90 ALA A N 1
ATOM 675 C CA . ALA A 1 90 ? -7 23.484 -0.981 1 98.44 90 ALA A CA 1
ATOM 676 C C . ALA A 1 90 ? -8.336 23.328 -1.697 1 98.44 90 ALA A C 1
ATOM 678 O O . ALA A 1 90 ? -9.398 23.344 -1.062 1 98.44 90 ALA A O 1
ATOM 679 N N . HIS A 1 91 ? -8.234 23.141 -2.982 1 97.81 91 HIS A N 1
ATOM 680 C CA . HIS A 1 91 ? -9.422 22.797 -3.758 1 97.81 91 HIS A CA 1
ATOM 681 C C . HIS A 1 91 ? -9.117 21.734 -4.809 1 97.81 91 HIS A C 1
ATOM 683 O O . HIS A 1 91 ? -8.039 21.75 -5.414 1 97.81 91 HIS A O 1
ATOM 689 N N . GLY A 1 92 ? -9.898 20.781 -4.832 1 97.44 92 GLY A N 1
ATOM 690 C CA . GLY A 1 92 ? -9.711 19.641 -5.723 1 97.44 92 GLY A CA 1
ATOM 691 C C . GLY A 1 92 ? -10.406 18.375 -5.234 1 97.44 92 GLY A C 1
ATOM 692 O O . GLY A 1 92 ? -11.367 18.453 -4.469 1 97.44 92 GLY A O 1
ATOM 693 N N . GLU A 1 93 ? -9.977 17.203 -5.789 1 98.19 93 GLU A N 1
ATOM 694 C CA . GLU A 1 93 ? -10.656 15.961 -5.457 1 98.19 93 GLU A CA 1
ATOM 695 C C . GLU A 1 93 ? -9.672 14.93 -4.902 1 98.19 93 GLU A C 1
ATOM 697 O O . GLU A 1 93 ? -10.07 13.961 -4.262 1 98.19 93 GLU A O 1
ATOM 702 N N . THR A 1 94 ? -8.398 15.195 -5.273 1 98.62 94 THR A N 1
ATOM 703 C CA . THR A 1 94 ? -7.387 14.219 -4.891 1 98.62 94 THR A CA 1
ATOM 704 C C . THR A 1 94 ? -6.109 14.914 -4.434 1 98.62 94 THR A C 1
ATOM 706 O O . THR A 1 94 ? -5.867 16.078 -4.777 1 98.62 94 THR A O 1
ATOM 709 N N . MET A 1 95 ? -5.367 14.242 -3.584 1 98.44 95 MET A N 1
ATOM 710 C CA . MET A 1 95 ? -4.012 14.672 -3.242 1 98.44 95 MET A CA 1
ATOM 711 C C . MET A 1 95 ? -3.016 13.539 -3.457 1 98.44 95 MET A C 1
ATOM 713 O O . MET A 1 95 ? -3.295 12.383 -3.115 1 98.44 95 MET A O 1
ATOM 717 N N . ASN A 1 96 ? -1.981 1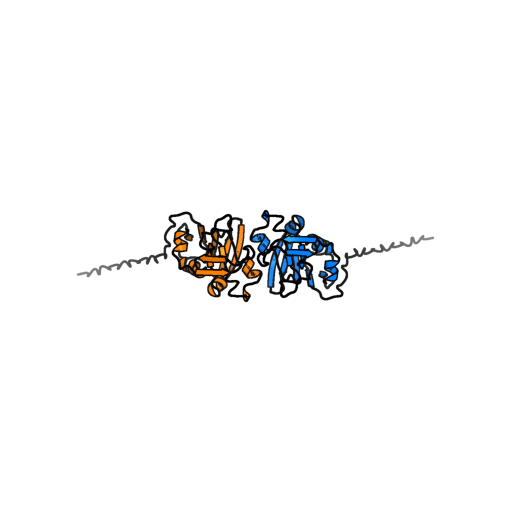3.891 -4.133 1 98.38 96 ASN A N 1
ATOM 718 C CA . ASN A 1 96 ? -0.84 12.992 -4.273 1 98.38 96 ASN A CA 1
ATOM 719 C C . ASN A 1 96 ? 0.16 13.18 -3.135 1 98.38 96 ASN A C 1
ATOM 721 O O . ASN A 1 96 ? 0.818 14.219 -3.045 1 98.38 96 ASN A O 1
ATOM 725 N N . VAL A 1 97 ? 0.25 12.172 -2.256 1 98.44 97 VAL A N 1
ATOM 726 C CA . VAL A 1 97 ? 1.1 12.234 -1.07 1 98.44 97 VAL A CA 1
ATOM 727 C C . VAL A 1 97 ? 2.418 11.516 -1.341 1 98.44 97 VAL A C 1
ATOM 729 O O .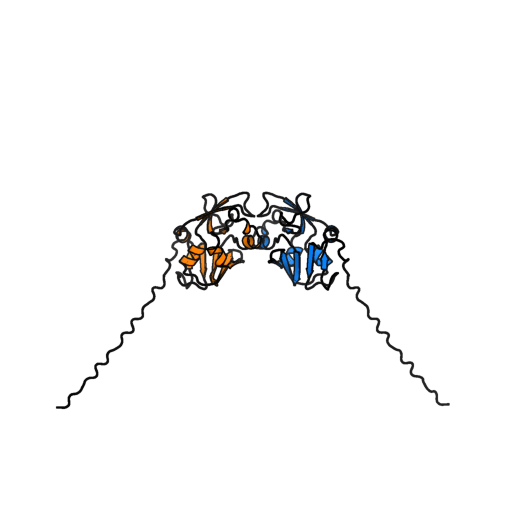 VAL A 1 97 ? 2.43 10.32 -1.64 1 98.44 97 VAL A O 1
ATOM 732 N N . GLN A 1 98 ? 3.477 12.281 -1.135 1 97.62 98 GLN A N 1
ATOM 733 C CA . GLN A 1 98 ? 4.781 11.789 -1.558 1 97.62 98 GLN A CA 1
ATOM 734 C C . GLN A 1 98 ? 5.719 11.617 -0.364 1 97.62 98 GLN A C 1
ATOM 736 O O . GLN A 1 98 ? 5.828 12.508 0.477 1 97.62 98 GLN A O 1
ATOM 741 N N . ALA A 1 99 ? 6.367 10.453 -0.35 1 95.81 99 ALA A N 1
ATOM 742 C CA . ALA A 1 99 ? 7.383 10.156 0.653 1 95.81 99 ALA A CA 1
ATOM 743 C C . ALA A 1 99 ? 8.766 10.617 0.188 1 95.81 99 ALA A C 1
ATOM 745 O O . ALA A 1 99 ? 8.953 10.938 -0.987 1 95.81 99 ALA A O 1
ATOM 746 N N . ILE A 1 100 ? 9.75 10.695 1.107 1 90.31 100 ILE A N 1
ATOM 747 C CA . ILE A 1 100 ? 11.141 11.07 0.88 1 90.31 100 ILE A CA 1
ATOM 748 C C . ILE A 1 100 ? 11.766 10.133 -0.152 1 90.31 100 ILE A C 1
ATOM 750 O O . ILE A 1 100 ? 12.547 10.57 -1.006 1 90.31 100 ILE A O 1
ATOM 754 N N . ARG A 1 101 ? 11.539 8.891 -0.267 1 80.94 101 ARG A N 1
ATOM 755 C CA . ARG A 1 101 ? 12.188 7.93 -1.151 1 80.94 101 ARG A CA 1
ATOM 756 C C . ARG A 1 101 ? 11.273 7.551 -2.312 1 80.94 101 ARG A C 1
ATOM 758 O O . ARG A 1 101 ? 11.102 6.367 -2.615 1 80.94 101 ARG A O 1
ATOM 765 N N . ALA A 1 102 ? 10.602 8.492 -2.859 1 71.44 102 ALA A N 1
ATOM 766 C CA . ALA A 1 102 ? 9.914 8.469 -4.148 1 71.44 102 ALA A CA 1
ATOM 767 C C . ALA A 1 102 ? 8.734 7.5 -4.117 1 71.44 102 ALA A C 1
ATOM 769 O O . ALA A 1 102 ? 8.438 6.84 -5.113 1 71.44 102 ALA A O 1
ATOM 770 N N . TYR A 1 103 ? 8.25 7.262 -3.152 1 87.88 103 TYR A N 1
ATOM 771 C CA . TYR A 1 103 ? 6.926 6.648 -3.096 1 87.88 103 TYR A CA 1
ATOM 772 C C . TYR A 1 103 ? 5.836 7.707 -2.984 1 87.88 103 TYR A C 1
ATOM 774 O O . TYR A 1 103 ? 6 8.703 -2.281 1 87.88 103 TYR A O 1
ATOM 782 N N . ALA A 1 104 ? 4.73 7.383 -3.764 1 94.69 104 ALA A N 1
ATOM 783 C CA . ALA A 1 104 ? 3.582 8.273 -3.664 1 94.69 104 ALA A CA 1
ATOM 784 C C . ALA A 1 104 ? 2.271 7.496 -3.742 1 94.69 104 ALA A C 1
ATOM 786 O O . ALA A 1 104 ? 2.223 6.41 -4.32 1 94.69 104 ALA A O 1
ATOM 787 N N . SER A 1 105 ? 1.354 8.047 -3.092 1 95.19 105 SER A N 1
ATOM 788 C CA . SER A 1 105 ? 0.006 7.496 -3.186 1 95.19 105 SER A CA 1
ATOM 789 C C . SER A 1 105 ? -1.031 8.602 -3.357 1 95.19 105 SER A C 1
ATOM 791 O O . SER A 1 105 ? -0.913 9.672 -2.756 1 95.19 105 SER A O 1
ATOM 793 N N . ASP A 1 106 ? -2.039 8.289 -4.152 1 96.56 106 ASP A N 1
ATOM 794 C CA . ASP A 1 106 ? -3.172 9.203 -4.277 1 96.56 106 ASP A CA 1
ATOM 795 C C . ASP A 1 106 ? -4.219 8.93 -3.203 1 96.56 106 ASP A C 1
ATOM 797 O O . ASP A 1 106 ? -4.652 7.789 -3.027 1 96.56 106 ASP A O 1
ATOM 801 N N . ILE A 1 107 ? -4.605 9.953 -2.5 1 98.06 107 ILE A N 1
ATOM 802 C CA . ILE A 1 107 ? -5.648 9.906 -1.483 1 98.06 107 ILE A CA 1
ATOM 803 C C . ILE A 1 107 ? -6.793 10.844 -1.877 1 98.06 107 ILE A C 1
ATOM 805 O O . ILE A 1 107 ? -6.586 12.039 -2.068 1 98.06 107 ILE A O 1
ATOM 809 N N . PRO A 1 108 ? -7.992 10.312 -2.002 1 98.5 108 PRO A N 1
ATOM 810 C CA . PRO A 1 108 ? -9.109 11.211 -2.305 1 98.5 108 PRO A CA 1
ATOM 811 C C . PRO A 1 108 ? -9.445 12.148 -1.146 1 98.5 108 PRO A C 1
ATOM 813 O O . PRO A 1 108 ? -9.336 11.758 0.018 1 98.5 108 PRO A O 1
ATOM 816 N N . PHE A 1 109 ? -9.922 13.367 -1.472 1 98.44 109 PHE A N 1
ATOM 817 C CA . PHE A 1 109 ? -10.352 14.312 -0.453 1 98.44 109 PHE A CA 1
ATOM 818 C C . PHE A 1 109 ? -11.43 13.695 0.434 1 98.44 109 PHE A C 1
ATOM 820 O O . PHE A 1 109 ? -11.5 13.992 1.63 1 98.44 109 PHE A O 1
ATOM 827 N N . SER A 1 110 ? -12.234 12.844 -0.169 1 98.44 110 SER A N 1
ATOM 828 C CA . SER A 1 110 ? -13.336 12.234 0.575 1 98.44 110 SER A CA 1
ATOM 829 C C . SER A 1 110 ? -12.82 11.43 1.763 1 98.44 110 SER A C 1
ATOM 831 O O . SER A 1 110 ? -13.469 11.367 2.807 1 98.44 110 SER A O 1
ATOM 833 N N . ASP A 1 111 ? -11.656 10.805 1.635 1 98.25 111 ASP A N 1
ATOM 834 C CA . ASP A 1 111 ? -11.086 10.086 2.771 1 98.25 111 ASP A CA 1
ATOM 835 C C . ASP A 1 111 ? -10.883 11.016 3.963 1 98.25 111 ASP A C 1
ATOM 837 O O . ASP A 1 111 ? -11.219 10.672 5.098 1 98.25 111 ASP A O 1
ATOM 841 N N . ALA A 1 112 ? -10.352 12.203 3.693 1 97.88 112 ALA A N 1
ATOM 842 C CA . ALA A 1 112 ? -10.055 13.18 4.742 1 97.88 112 ALA A CA 1
ATOM 843 C C . ALA A 1 112 ? -11.336 13.688 5.395 1 97.88 112 ALA A C 1
ATOM 845 O O . ALA A 1 112 ? -11.344 14.023 6.582 1 97.88 112 ALA A O 1
ATOM 846 N N . HIS A 1 113 ? -12.32 13.688 4.656 1 96.94 113 HIS A N 1
ATOM 847 C CA . HIS A 1 113 ? -13.578 14.234 5.156 1 96.94 113 HIS A CA 1
ATOM 848 C C . HIS A 1 113 ? -14.406 13.156 5.852 1 96.94 113 HIS A C 1
ATOM 850 O O . HIS A 1 113 ? -15.047 13.422 6.871 1 96.94 113 HIS A O 1
ATOM 856 N N . ASP A 1 114 ? -14.367 11.953 5.316 1 97.62 114 ASP A N 1
ATOM 857 C CA . ASP A 1 114 ? -15.219 10.875 5.809 1 97.62 114 ASP A CA 1
ATOM 858 C C . ASP A 1 114 ? -14.609 10.211 7.035 1 97.62 114 ASP A C 1
ATOM 860 O O . ASP A 1 114 ? -15.32 9.602 7.836 1 97.62 114 ASP A O 1
ATOM 864 N N . TYR A 1 115 ? -13.312 10.297 7.133 1 98 115 TYR A N 1
ATOM 865 C CA . TYR A 1 115 ? -12.617 9.633 8.227 1 98 115 TYR A CA 1
ATOM 866 C C . TYR A 1 115 ? -11.68 10.594 8.945 1 98 115 TYR A C 1
ATOM 868 O O . TYR A 1 115 ? -11.289 11.625 8.383 1 98 115 TYR A O 1
ATOM 876 N N . ASP A 1 116 ? -11.359 10.273 10.156 1 97.81 116 ASP A N 1
ATOM 877 C CA . ASP A 1 116 ? -10.406 11.062 10.922 1 97.81 116 ASP A CA 1
ATOM 878 C C . ASP A 1 116 ? -8.969 10.633 10.617 1 97.81 116 ASP A C 1
ATOM 880 O O . ASP A 1 116 ? -8.266 10.133 11.492 1 97.81 116 ASP A O 1
ATOM 884 N N . VAL A 1 117 ? -8.594 10.898 9.398 1 98.38 117 VAL A N 1
ATOM 885 C CA . VAL A 1 117 ? -7.223 10.625 8.961 1 98.38 117 VAL A CA 1
ATOM 886 C C . VAL A 1 117 ? -6.297 11.734 9.461 1 98.38 117 VAL A C 1
ATOM 888 O O . VAL A 1 117 ? -6.586 12.922 9.281 1 98.38 117 VAL A O 1
ATOM 891 N N . ILE A 1 118 ? -5.184 11.289 10.047 1 98.75 118 ILE A N 1
ATOM 892 C CA . ILE A 1 118 ? -4.289 12.312 10.57 1 98.75 118 ILE A CA 1
ATOM 893 C C . ILE A 1 118 ? -2.947 12.25 9.852 1 98.75 118 ILE A C 1
ATOM 895 O O . ILE A 1 118 ? -2.607 11.227 9.25 1 98.75 118 ILE A O 1
ATOM 899 N N . LEU A 1 119 ? -2.307 13.375 9.789 1 98.81 119 LEU A N 1
ATOM 900 C CA . LEU A 1 119 ? -0.868 13.414 9.555 1 98.81 119 LEU A CA 1
ATOM 901 C C . LEU A 1 119 ? -0.097 13.414 10.867 1 98.81 119 LEU A C 1
ATOM 903 O O . LEU A 1 119 ? 0.059 14.461 11.5 1 98.81 119 LEU A O 1
ATOM 907 N N . ALA A 1 120 ? 0.419 12.32 11.219 1 98.5 120 ALA A N 1
ATOM 908 C CA . ALA A 1 120 ? 0.956 12.102 12.562 1 98.5 120 ALA A CA 1
ATOM 909 C C . ALA A 1 120 ? 2.344 12.719 12.703 1 98.5 120 ALA A C 1
ATOM 911 O O . ALA A 1 120 ? 3.184 12.586 11.805 1 98.5 120 ALA A O 1
ATOM 912 N N . LEU A 1 121 ? 2.51 13.312 13.859 1 98.69 121 LEU A N 1
ATOM 913 C CA . LEU A 1 121 ? 3.779 13.914 14.258 1 98.69 121 LEU A CA 1
ATOM 914 C C . LEU A 1 121 ? 4.426 13.125 15.391 1 98.69 121 LEU A C 1
ATOM 916 O O . LEU A 1 121 ? 5.648 13.102 15.523 1 98.69 121 LEU A O 1
ATOM 920 N N . THR A 1 122 ? 3.568 12.516 16.219 1 98.25 122 THR A N 1
ATOM 921 C CA . THR A 1 122 ? 4.059 11.797 17.391 1 98.25 122 THR A CA 1
ATOM 922 C C . THR A 1 122 ? 3.449 10.406 17.469 1 98.25 122 THR A C 1
ATOM 924 O O . THR A 1 122 ? 2.348 10.172 16.969 1 98.25 122 THR A O 1
ATOM 927 N N . ARG A 1 123 ? 4.207 9.547 18.016 1 95.88 123 ARG A N 1
ATOM 928 C CA . ARG A 1 123 ? 3.797 8.188 18.344 1 95.88 123 ARG A CA 1
ATOM 929 C C . ARG A 1 123 ? 4.141 7.844 19.781 1 95.88 123 ARG A C 1
ATOM 931 O O . ARG A 1 123 ? 5.293 7.973 20.203 1 95.88 123 ARG A O 1
ATOM 938 N N . ASP A 1 124 ? 3.096 7.516 20.5 1 95.38 124 ASP A N 1
ATOM 939 C CA . ASP A 1 124 ? 3.252 7.145 21.906 1 95.38 124 ASP A CA 1
ATOM 940 C C . ASP A 1 124 ? 3.959 8.25 22.688 1 95.38 124 ASP A C 1
ATOM 942 O O . ASP A 1 124 ? 4.871 7.977 23.469 1 95.38 124 ASP A O 1
ATOM 946 N N . GLY A 1 125 ? 3.66 9.383 22.344 1 97.12 125 GLY A N 1
ATOM 947 C CA . GLY A 1 125 ? 4.062 10.547 23.125 1 97.12 125 GLY A CA 1
ATOM 948 C C . GLY A 1 125 ? 5.406 11.117 22.703 1 97.12 125 GLY A C 1
ATOM 949 O O . GLY A 1 125 ? 5.859 12.125 23.234 1 97.12 125 GLY A O 1
ATOM 950 N N . THR A 1 126 ? 5.992 10.508 21.703 1 97.69 126 THR A N 1
ATOM 951 C CA . THR A 1 126 ? 7.301 10.961 21.234 1 97.69 126 THR A CA 1
ATOM 952 C C . THR A 1 126 ? 7.262 11.312 19.75 1 97.69 126 THR A C 1
ATOM 954 O O . THR A 1 126 ? 6.551 10.672 18.984 1 97.69 126 THR A O 1
ATOM 957 N N . PRO A 1 127 ? 8.023 12.367 19.375 1 98.06 127 PRO A N 1
ATOM 958 C CA . PRO A 1 127 ? 8.094 12.664 17.953 1 98.06 127 PRO A CA 1
ATOM 959 C C . PRO A 1 127 ? 8.547 11.469 17.109 1 98.06 127 PRO A C 1
ATOM 961 O O . PRO A 1 127 ? 9.445 10.734 17.531 1 98.06 127 PRO A O 1
ATOM 964 N N . ILE A 1 128 ? 7.914 11.273 15.945 1 96.62 128 ILE A N 1
ATOM 965 C CA . ILE A 1 128 ? 8.297 10.164 15.078 1 96.62 128 ILE A CA 1
ATOM 966 C C . ILE A 1 128 ? 9.609 10.484 14.375 1 96.62 128 ILE A C 1
ATOM 968 O O . ILE A 1 128 ? 9.703 11.469 13.633 1 96.62 128 ILE A O 1
ATOM 972 N N . ARG A 1 129 ? 10.602 9.703 14.617 1 96.25 129 ARG A N 1
ATOM 973 C CA . ARG A 1 129 ? 11.914 9.898 14 1 96.25 129 ARG A CA 1
ATOM 974 C C . ARG A 1 129 ? 11.922 9.367 12.57 1 96.25 129 ARG A C 1
ATOM 976 O O . ARG A 1 129 ? 11.164 8.461 12.227 1 96.25 129 ARG A O 1
ATOM 983 N N . VAL A 1 130 ? 12.789 9.891 11.812 1 93 130 VAL A N 1
ATOM 984 C CA . VAL A 1 130 ? 12.938 9.484 10.422 1 93 130 VAL A CA 1
ATOM 985 C C . VAL A 1 130 ? 13.188 7.98 10.352 1 93 130 VAL A C 1
ATOM 987 O O . VAL A 1 130 ? 12.602 7.281 9.516 1 93 130 VAL A O 1
ATOM 990 N N . ARG A 1 131 ? 14.008 7.402 11.211 1 89.5 131 ARG A N 1
ATOM 991 C CA . ARG A 1 131 ? 14.359 5.984 11.203 1 89.5 131 ARG A CA 1
ATOM 992 C C . ARG A 1 131 ? 13.148 5.125 11.562 1 89.5 131 ARG A C 1
ATOM 994 O O . ARG A 1 131 ? 13.133 3.926 11.281 1 89.5 131 ARG A O 1
ATOM 1001 N N . ASP A 1 132 ? 12.195 5.781 12.203 1 88.62 132 ASP A N 1
ATOM 1002 C CA . ASP A 1 132 ? 10.961 5.094 12.57 1 88.62 132 ASP A CA 1
ATOM 1003 C C . ASP A 1 132 ? 9.82 5.484 11.641 1 88.62 132 ASP A C 1
ATOM 1005 O O . ASP A 1 132 ? 8.664 5.582 12.07 1 88.62 132 ASP A O 1
ATOM 1009 N N . ARG A 1 133 ? 10.133 5.945 10.492 1 89.75 133 ARG A N 1
ATOM 1010 C CA . ARG A 1 133 ? 9.164 6.172 9.43 1 89.75 133 ARG A CA 1
ATOM 1011 C C . ARG A 1 133 ? 8.516 7.551 9.562 1 89.75 133 ARG A C 1
ATOM 1013 O O . ARG A 1 133 ? 7.375 7.75 9.141 1 89.75 133 ARG A O 1
ATOM 1020 N N . GLY A 1 134 ? 9.172 8.414 10.227 1 94.06 134 GLY A N 1
ATOM 1021 C CA . GLY A 1 134 ? 8.789 9.812 10.312 1 94.06 134 GLY A CA 1
ATOM 1022 C C . GLY A 1 134 ? 9.523 10.703 9.32 1 94.06 134 GLY A C 1
ATOM 1023 O O . GLY A 1 134 ? 10.133 10.203 8.375 1 94.06 134 GLY A O 1
ATOM 1024 N N . PRO A 1 135 ? 9.344 12.023 9.453 1 97.5 135 PRO A N 1
ATOM 1025 C CA . PRO A 1 135 ? 8.766 12.75 10.578 1 97.5 135 PRO A CA 1
ATOM 1026 C C . PRO A 1 135 ? 7.238 12.836 10.508 1 97.5 135 PRO A C 1
ATOM 1028 O O . PRO A 1 135 ? 6.594 13.266 11.469 1 97.5 135 PRO A O 1
ATOM 1031 N N . LEU A 1 136 ? 6.73 12.477 9.359 1 98.12 136 LEU A N 1
ATOM 1032 C CA . LEU A 1 136 ? 5.281 12.539 9.18 1 98.12 136 LEU A CA 1
ATOM 1033 C C . LEU A 1 136 ? 4.746 11.234 8.602 1 98.12 136 LEU A C 1
ATOM 1035 O O . LEU A 1 136 ? 5.359 10.641 7.715 1 98.12 136 LEU A O 1
ATOM 1039 N N . GLN A 1 137 ? 3.576 10.812 9.133 1 96 137 GLN A N 1
ATOM 1040 C CA . GLN A 1 137 ? 2.895 9.625 8.633 1 96 137 GLN A CA 1
ATOM 1041 C C . GLN A 1 137 ? 1.399 9.875 8.461 1 96 137 GLN A C 1
ATOM 1043 O O . GLN A 1 137 ? 0.766 10.492 9.32 1 96 137 GLN A O 1
ATOM 1048 N N . VAL A 1 138 ? 0.918 9.375 7.32 1 97 138 VAL A N 1
ATOM 1049 C CA . VAL A 1 138 ? -0.534 9.328 7.191 1 97 138 VAL A CA 1
ATOM 1050 C C . VAL A 1 138 ? -1.089 8.148 7.98 1 97 138 VAL A C 1
ATOM 1052 O O . VAL A 1 138 ? -0.684 7 7.762 1 97 138 VAL A O 1
ATOM 1055 N N . ILE A 1 139 ? -2.053 8.453 8.906 1 95.62 139 ILE A N 1
ATOM 1056 C CA . ILE A 1 139 ? -2.611 7.391 9.742 1 95.62 139 ILE A CA 1
ATOM 1057 C C . ILE A 1 139 ? -4.133 7.395 9.625 1 95.62 139 ILE A C 1
ATOM 1059 O O . ILE A 1 139 ? -4.785 8.398 9.914 1 95.62 139 ILE A O 1
ATOM 1063 N N . TYR A 1 140 ? -4.648 6.27 9.133 1 95.56 140 TYR A N 1
ATOM 1064 C CA . TYR A 1 140 ? -6.082 6.008 9.156 1 95.56 140 TYR A CA 1
ATOM 1065 C C . TYR A 1 140 ? -6.496 5.371 10.477 1 95.56 140 TYR A C 1
ATOM 1067 O O . TYR A 1 140 ? -5.699 4.688 11.125 1 95.56 140 TYR A O 1
ATOM 1075 N N . PRO A 1 141 ? -7.746 5.578 10.906 1 95.12 141 PRO A N 1
ATOM 1076 C CA . PRO A 1 141 ? -8.211 4.961 12.148 1 95.12 141 PRO A CA 1
ATOM 1077 C C . PRO A 1 141 ? -8.719 3.535 11.945 1 95.12 141 PRO A C 1
ATOM 1079 O O . PRO A 1 141 ? -9.914 3.273 12.109 1 95.12 141 PRO A O 1
ATOM 1082 N N . PHE A 1 142 ? -7.816 2.66 11.758 1 90.94 142 PHE A N 1
ATOM 1083 C CA . PHE A 1 142 ? -8.141 1.304 11.336 1 90.94 142 PHE A CA 1
ATOM 1084 C C . PHE A 1 142 ? -8.93 0.576 12.422 1 90.94 142 PHE A C 1
ATOM 1086 O O . PHE A 1 142 ? -9.852 -0.187 12.117 1 90.94 142 PHE A O 1
ATOM 1093 N N . ASP A 1 143 ? -8.586 0.741 13.656 1 89.31 143 ASP A N 1
ATOM 1094 C CA . ASP A 1 143 ? -9.219 -0.002 14.742 1 89.31 143 ASP A CA 1
ATOM 1095 C C . ASP A 1 143 ? -10.633 0.497 15 1 89.31 143 ASP A C 1
ATOM 1097 O O . ASP A 1 143 ? -11.516 -0.284 15.359 1 89.31 143 ASP A O 1
ATOM 1101 N N . GLU A 1 144 ? -10.812 1.736 14.734 1 92.69 144 GLU A N 1
ATOM 1102 C CA . GLU A 1 144 ? -12.125 2.334 14.969 1 92.69 144 GLU A CA 1
ATOM 1103 C C . GLU A 1 144 ? -13.07 2.064 13.797 1 92.69 144 GLU A C 1
ATOM 1105 O O . GLU A 1 144 ? -14.289 2.057 13.969 1 92.69 144 GLU A O 1
ATOM 1110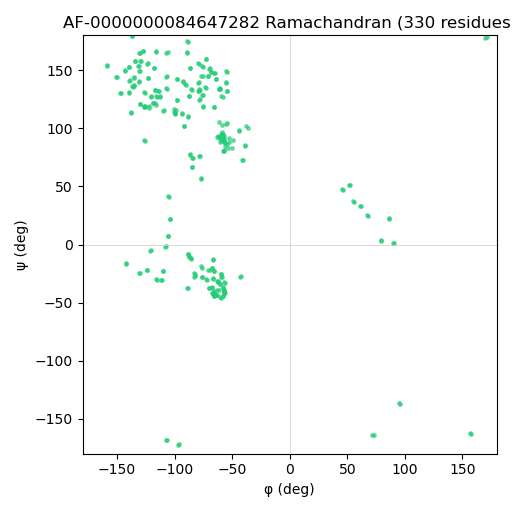 N N . ARG A 1 145 ? -12.484 1.904 12.617 1 93.44 145 ARG A N 1
ATOM 1111 C CA . ARG A 1 145 ? -13.258 1.738 11.391 1 93.44 145 ARG A CA 1
ATOM 1112 C C . ARG A 1 145 ? -12.836 0.476 10.648 1 93.44 145 ARG A C 1
ATOM 1114 O O . ARG A 1 145 ? -12.047 0.541 9.703 1 93.44 145 ARG A O 1
ATOM 1121 N N . PRO A 1 146 ? -13.484 -0.642 10.977 1 87.56 146 PRO A N 1
ATOM 1122 C CA . PRO A 1 146 ? -13.062 -1.934 10.43 1 87.56 146 PRO A CA 1
ATOM 1123 C C . PRO A 1 146 ? -13.109 -1.977 8.906 1 87.56 146 PRO A C 1
ATOM 1125 O O . PRO A 1 146 ? -12.375 -2.748 8.281 1 87.56 146 PRO A O 1
ATOM 1128 N N . GLU A 1 147 ? -13.984 -1.114 8.273 1 89.75 147 GLU A N 1
ATOM 1129 C CA . GLU A 1 147 ? -14.109 -1.092 6.816 1 89.75 147 GLU A CA 1
ATOM 1130 C C . GLU A 1 147 ? -12.828 -0.581 6.16 1 89.75 147 GLU A C 1
ATOM 1132 O O . GLU A 1 147 ? -12.633 -0.759 4.957 1 89.75 147 GLU A O 1
ATOM 1137 N N . LEU A 1 148 ? -11.93 0.009 6.98 1 90.56 148 LEU A N 1
ATOM 1138 C CA . LEU A 1 148 ? -10.688 0.57 6.461 1 90.56 148 LEU A CA 1
ATOM 1139 C C . LEU A 1 148 ? -9.594 -0.492 6.402 1 90.56 148 LEU A C 1
ATOM 1141 O O . LEU A 1 148 ? -8.539 -0.272 5.801 1 90.56 148 LEU A O 1
ATOM 1145 N N . ASN A 1 149 ? -9.844 -1.616 6.984 1 84.38 149 ASN A N 1
ATOM 1146 C CA . ASN A 1 149 ? -8.844 -2.674 7.047 1 84.38 149 ASN A CA 1
ATOM 1147 C C . ASN A 1 149 ? -8.727 -3.416 5.715 1 84.38 149 ASN A C 1
ATOM 1149 O O . ASN A 1 149 ? -9.008 -4.613 5.645 1 84.38 149 ASN A O 1
ATOM 1153 N N . THR A 1 150 ? -8.445 -2.643 4.676 1 85.06 150 THR A N 1
ATOM 1154 C CA . THR A 1 150 ? -8.242 -3.172 3.332 1 85.06 150 THR A CA 1
ATOM 1155 C C . THR A 1 150 ? -6.918 -2.688 2.754 1 85.06 150 THR A C 1
ATOM 1157 O O . THR A 1 150 ? -6.328 -1.73 3.258 1 85.06 150 THR A O 1
ATOM 1160 N N . ASN A 1 151 ? -6.508 -3.309 1.669 1 86.56 151 ASN A N 1
ATOM 1161 C CA . ASN A 1 151 ? -5.23 -2.977 1.044 1 86.56 151 ASN A CA 1
ATOM 1162 C C . ASN A 1 151 ? -5.203 -1.529 0.56 1 86.56 151 ASN A C 1
ATOM 1164 O O . ASN A 1 151 ? -4.16 -0.877 0.597 1 86.56 151 ASN A O 1
ATOM 1168 N N . ILE A 1 152 ? -6.375 -1.083 0.159 1 88.5 152 ILE A N 1
ATOM 1169 C CA . ILE A 1 152 ? -6.402 0.248 -0.439 1 88.5 152 ILE A CA 1
ATOM 1170 C C . ILE A 1 152 ? -6.035 1.293 0.611 1 88.5 152 ILE A C 1
ATOM 1172 O O . ILE A 1 152 ? -5.176 2.145 0.374 1 88.5 152 ILE A O 1
ATOM 1176 N N . TYR A 1 153 ? -6.555 1.196 1.759 1 90.94 153 TYR A N 1
ATOM 1177 C CA . TYR A 1 153 ? -6.289 2.201 2.781 1 90.94 153 TYR A CA 1
ATOM 1178 C C . TYR A 1 153 ? -4.902 2.01 3.385 1 90.94 153 TYR A C 1
ATOM 1180 O O . TYR A 1 153 ? -4.242 2.98 3.764 1 90.94 153 TYR A O 1
ATOM 1188 N N . PHE A 1 154 ? -4.441 0.865 3.381 1 87.06 154 PHE A N 1
ATOM 1189 C CA . PHE A 1 154 ? -3.072 0.618 3.814 1 87.06 154 PHE A CA 1
ATOM 1190 C C . PHE A 1 154 ? -2.076 1.243 2.846 1 87.06 154 PHE A C 1
ATOM 1192 O O . PHE A 1 154 ? -1.09 1.852 3.268 1 87.06 154 PHE A O 1
ATOM 1199 N N . SER A 1 155 ? -2.367 1.082 1.61 1 88.81 155 SER A N 1
ATOM 1200 C CA . SER A 1 155 ? -1.479 1.65 0.602 1 88.81 155 SER A CA 1
ATOM 1201 C C . SER A 1 155 ? -1.488 3.174 0.653 1 88.81 155 SER A C 1
ATOM 1203 O O . SER A 1 155 ? -0.523 3.82 0.239 1 88.81 155 SER A O 1
ATOM 1205 N N . ARG A 1 156 ? -2.549 3.709 1.187 1 92.94 156 ARG A N 1
ATOM 1206 C CA . ARG A 1 156 ? -2.705 5.156 1.276 1 92.94 156 ARG A CA 1
ATOM 1207 C C . ARG A 1 156 ? -2.086 5.695 2.561 1 92.94 156 ARG A C 1
ATOM 1209 O O . ARG A 1 156 ? -1.91 6.906 2.713 1 92.94 156 ARG A O 1
ATOM 1216 N N . SER A 1 157 ? -1.671 4.844 3.447 1 92.5 157 SER A N 1
ATOM 1217 C CA . SER A 1 157 ? -1.047 5.227 4.711 1 92.5 157 SER A CA 1
ATOM 1218 C C . SER A 1 157 ? 0.456 5.43 4.543 1 92.5 157 SER A C 1
ATOM 1220 O O . SER A 1 157 ? 1.254 4.645 5.062 1 92.5 157 SER A O 1
ATOM 1222 N N . VAL A 1 158 ? 0.803 6.57 3.969 1 93.69 158 VAL A N 1
ATOM 1223 C CA . VAL A 1 158 ? 2.17 6.871 3.559 1 93.69 158 VAL A CA 1
ATOM 1224 C C . VAL A 1 158 ? 3 7.27 4.777 1 93.69 158 VAL A C 1
ATOM 1226 O O . VAL A 1 158 ? 2.545 8.047 5.617 1 93.69 158 VAL A O 1
ATOM 1229 N N . TRP A 1 159 ? 4.199 6.707 4.926 1 91.81 159 TRP A N 1
ATOM 1230 C CA . TRP A 1 159 ? 5.168 7.195 5.902 1 91.81 159 TRP A CA 1
ATOM 1231 C C . TRP A 1 159 ? 6.297 7.953 5.215 1 91.81 159 TRP A C 1
ATOM 1233 O O . TRP A 1 159 ? 6.379 7.98 3.984 1 91.81 159 TRP A O 1
ATOM 1243 N N . HIS A 1 160 ? 7.102 8.727 6.07 1 95.44 160 HIS A N 1
ATOM 1244 C CA . HIS A 1 160 ? 8.133 9.609 5.539 1 95.44 160 HIS A CA 1
ATOM 1245 C C . HIS A 1 160 ? 7.527 10.688 4.641 1 95.44 160 HIS A C 1
ATOM 1247 O O . HIS A 1 160 ? 8.148 11.102 3.658 1 95.44 160 HIS A O 1
ATOM 1253 N N . VAL A 1 161 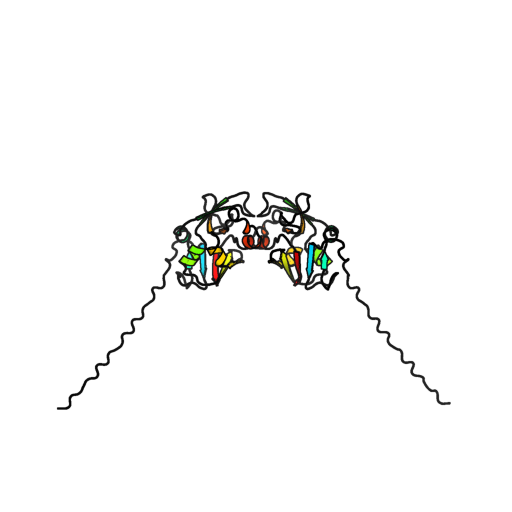? 6.348 11.133 4.926 1 97.75 161 VAL A N 1
ATOM 1254 C CA . VAL A 1 161 ? 5.684 12.117 4.086 1 97.75 161 VAL A CA 1
ATOM 1255 C C . VAL A 1 161 ? 6.52 13.391 4.023 1 97.75 161 VAL A C 1
ATOM 1257 O O .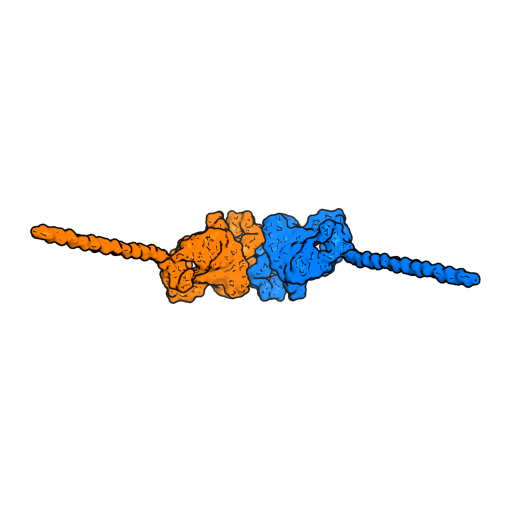 VAL A 1 161 ? 7 13.875 5.051 1 97.75 161 VAL A O 1
ATOM 1260 N N . ALA A 1 162 ? 6.66 13.891 2.77 1 98.06 162 ALA A N 1
ATOM 1261 C CA . ALA A 1 162 ? 7.453 15.109 2.613 1 98.06 162 ALA A CA 1
ATOM 1262 C C . ALA A 1 162 ? 6.699 16.141 1.787 1 98.06 162 ALA A C 1
ATOM 1264 O O . ALA A 1 162 ? 6.973 17.344 1.89 1 98.06 162 ALA A O 1
ATOM 1265 N N . ARG A 1 163 ? 5.793 15.609 0.985 1 98.44 163 ARG A N 1
ATOM 1266 C CA . ARG A 1 163 ? 5.141 16.531 0.058 1 98.44 163 ARG A CA 1
ATOM 1267 C C . ARG A 1 163 ? 3.723 16.078 -0.261 1 98.44 163 ARG A C 1
ATOM 1269 O O . ARG A 1 163 ? 3.457 14.875 -0.347 1 98.44 163 ARG A O 1
ATOM 1276 N N . ILE A 1 164 ? 2.812 17.016 -0.43 1 98.75 164 ILE A N 1
ATOM 1277 C CA . ILE A 1 164 ? 1.449 16.766 -0.889 1 98.75 164 ILE A CA 1
ATOM 1278 C C . ILE A 1 164 ? 1.148 17.641 -2.107 1 98.75 164 ILE A C 1
ATOM 1280 O O . ILE A 1 164 ? 1.289 18.859 -2.053 1 98.75 164 ILE A O 1
ATOM 1284 N N . GLU A 1 165 ? 0.868 17 -3.164 1 98.75 165 GLU A N 1
ATOM 1285 C CA . GLU A 1 165 ? 0.415 17.719 -4.355 1 98.75 165 GLU A CA 1
ATOM 1286 C C . GLU A 1 165 ? -1.103 17.641 -4.5 1 98.75 165 GLU A C 1
ATOM 1288 O O . GLU A 1 165 ? -1.657 16.562 -4.758 1 98.75 165 GLU A O 1
ATOM 1293 N N . VAL A 1 166 ? -1.74 18.75 -4.383 1 98.75 166 VAL A N 1
ATOM 1294 C CA . VAL A 1 166 ? -3.195 18.828 -4.465 1 98.75 166 VAL A CA 1
ATOM 1295 C C . VAL A 1 166 ? -3.625 18.953 -5.926 1 98.75 166 VAL A C 1
ATOM 1297 O O . VAL A 1 166 ? -3.061 19.75 -6.676 1 98.75 166 VAL A O 1
ATOM 1300 N N . ARG A 1 167 ? -4.645 18.125 -6.234 1 98.06 167 ARG A N 1
ATOM 1301 C CA . ARG A 1 167 ? -5.105 18.094 -7.617 1 98.06 167 ARG A CA 1
ATOM 1302 C C . ARG A 1 167 ? -6.629 18.125 -7.688 1 98.06 167 ARG A C 1
ATOM 1304 O O . ARG A 1 167 ? -7.309 17.672 -6.766 1 98.06 167 ARG A O 1
ATOM 1311 N N . MET B 1 1 ? 6.211 -39.5 -83.25 1 32.38 1 MET B N 1
ATOM 1312 C CA . MET B 1 1 ? 5.836 -40 -81.875 1 32.38 1 MET B CA 1
ATOM 1313 C C . MET B 1 1 ? 6.008 -38.938 -80.812 1 32.38 1 MET B C 1
ATOM 1315 O O . MET B 1 1 ? 7.125 -38.469 -80.562 1 32.38 1 MET B O 1
ATOM 1319 N N . GLY B 1 2 ? 5.055 -37.906 -80.688 1 42.12 2 GLY B N 1
ATOM 1320 C CA . GLY B 1 2 ? 4.953 -36.719 -79.875 1 42.12 2 GLY B CA 1
ATOM 1321 C C . GLY B 1 2 ? 4.984 -37 -78.375 1 42.12 2 GLY B C 1
ATOM 1322 O O . GLY B 1 2 ? 4.176 -37.812 -77.875 1 42.12 2 GLY B O 1
ATOM 1323 N N . TRP B 1 3 ? 6.141 -37.031 -77.75 1 46.78 3 TRP B N 1
ATOM 1324 C CA . TRP B 1 3 ? 6.418 -37.281 -76.312 1 46.78 3 TRP B CA 1
ATOM 1325 C C . TRP B 1 3 ? 5.688 -36.25 -75.438 1 46.78 3 TRP B C 1
ATOM 1327 O O . TRP B 1 3 ? 5.902 -35.062 -75.562 1 46.78 3 TRP B O 1
ATOM 1337 N N . ARG B 1 4 ? 4.379 -36.3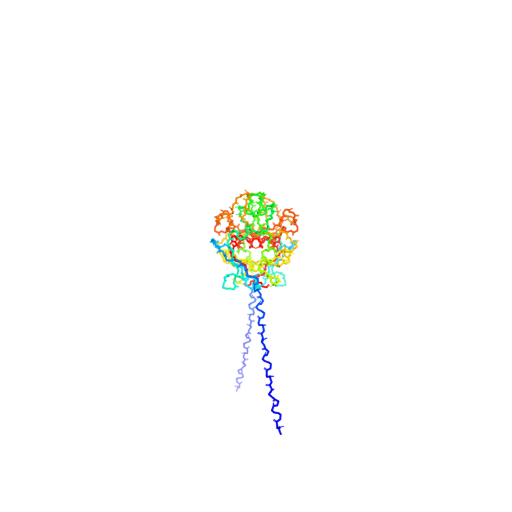75 -75.125 1 48.75 4 ARG B N 1
ATOM 1338 C CA . ARG B 1 4 ? 3.631 -35.594 -74.125 1 48.75 4 ARG B CA 1
ATOM 1339 C C . ARG B 1 4 ? 4.289 -35.625 -72.75 1 48.75 4 ARG B C 1
ATOM 1341 O O . ARG B 1 4 ? 4.465 -36.688 -72.188 1 48.75 4 ARG B O 1
ATOM 1348 N N . TYR B 1 5 ? 5.32 -34.781 -72.438 1 53.16 5 TYR B N 1
ATOM 1349 C CA . TYR B 1 5 ? 5.828 -34.562 -71.125 1 53.16 5 TYR B CA 1
ATOM 1350 C C . TYR B 1 5 ? 4.695 -34.25 -70.125 1 53.16 5 TYR B C 1
ATOM 1352 O O . TYR B 1 5 ? 3.977 -33.25 -70.375 1 53.16 5 TYR B O 1
ATOM 1360 N N . GLY B 1 6 ? 3.994 -35.156 -69.562 1 50.72 6 GLY B N 1
ATOM 1361 C CA . GLY B 1 6 ? 3.061 -34.906 -68.5 1 50.72 6 GLY B CA 1
ATOM 1362 C C . GLY B 1 6 ? 3.688 -34.188 -67.312 1 50.72 6 GLY B C 1
ATOM 1363 O O . GLY B 1 6 ? 4.75 -34.594 -66.812 1 50.72 6 GLY B O 1
ATOM 1364 N N . ARG B 1 7 ? 3.459 -32.875 -67.125 1 53.81 7 ARG B N 1
ATOM 1365 C CA . ARG B 1 7 ? 3.893 -32.031 -66 1 53.81 7 ARG B CA 1
ATOM 1366 C C . ARG B 1 7 ? 3.377 -32.594 -64.688 1 53.81 7 ARG B C 1
ATOM 1368 O O . ARG B 1 7 ? 2.17 -32.812 -64.5 1 53.81 7 ARG B O 1
ATOM 1375 N N . ILE B 1 8 ? 4.133 -33.469 -64 1 54.91 8 ILE B N 1
ATOM 1376 C CA . ILE B 1 8 ? 3.812 -33.875 -62.656 1 54.91 8 ILE B CA 1
ATOM 1377 C C . ILE B 1 8 ? 3.771 -32.656 -61.75 1 54.91 8 ILE B C 1
ATOM 1379 O O . ILE B 1 8 ? 4.762 -31.922 -61.625 1 54.91 8 ILE B O 1
ATOM 1383 N N . LEU B 1 9 ? 2.605 -32.031 -61.5 1 52.97 9 LEU B N 1
ATOM 1384 C CA . LEU B 1 9 ? 2.432 -30.969 -60.531 1 52.97 9 LEU B CA 1
ATOM 1385 C C . LEU B 1 9 ? 2.719 -31.5 -59.125 1 52.97 9 LEU B C 1
ATOM 1387 O O . LEU B 1 9 ? 2.086 -32.469 -58.656 1 52.97 9 LEU B O 1
ATOM 1391 N N . LEU B 1 10 ? 3.939 -31.391 -58.625 1 57.12 10 LEU B N 1
ATOM 1392 C CA . LEU B 1 10 ? 4.27 -31.672 -57.219 1 57.12 10 LEU B CA 1
ATOM 1393 C C . LEU B 1 10 ? 3.475 -30.766 -56.281 1 57.12 10 LEU B C 1
ATOM 1395 O O . LEU B 1 10 ? 3.625 -29.547 -56.312 1 57.12 10 LEU B O 1
ATOM 1399 N N . GLY B 1 11 ? 2.318 -31.172 -55.781 1 54.94 11 GLY B N 1
ATOM 1400 C CA . GLY B 1 11 ? 1.584 -30.438 -54.781 1 54.94 11 GLY B CA 1
ATOM 1401 C C . GLY B 1 11 ? 2.355 -30.281 -53.469 1 54.94 11 GLY B C 1
ATOM 1402 O O . GLY B 1 11 ? 2.869 -31.25 -52.938 1 54.94 11 GLY B O 1
ATOM 1403 N N . ALA B 1 12 ? 2.902 -29.109 -53.156 1 60.84 12 ALA B N 1
ATOM 1404 C CA . ALA B 1 12 ? 3.539 -28.781 -51.875 1 60.84 12 ALA B CA 1
ATOM 1405 C C . ALA B 1 12 ? 2.57 -28.969 -50.719 1 60.84 12 ALA B C 1
ATOM 1407 O O . ALA B 1 12 ? 1.535 -28.297 -50.656 1 60.84 12 ALA B O 1
ATOM 1408 N N . VAL B 1 13 ? 2.549 -30.125 -50.031 1 58.94 13 VAL B N 1
ATOM 1409 C CA . VAL B 1 13 ? 1.812 -30.297 -48.781 1 58.94 13 VAL B CA 1
ATOM 1410 C C . VAL B 1 13 ? 2.322 -29.297 -47.719 1 58.94 13 VAL B C 1
ATOM 1412 O O . VAL B 1 13 ? 3.49 -29.359 -47.344 1 58.94 13 VAL B O 1
ATOM 1415 N N . LEU B 1 14 ? 1.735 -28.156 -47.531 1 57.66 14 LEU B N 1
ATOM 1416 C CA . LEU B 1 14 ? 2.004 -27.219 -46.438 1 57.66 14 LEU B CA 1
ATOM 1417 C C . LEU B 1 14 ? 1.727 -27.891 -45.094 1 57.66 14 LEU B C 1
ATOM 1419 O O . LEU B 1 14 ? 0.572 -28.156 -44.75 1 57.66 14 LEU B O 1
ATOM 1423 N N . LEU B 1 15 ? 2.699 -28.562 -44.438 1 54.25 15 LEU B N 1
ATOM 1424 C CA . LEU B 1 15 ? 2.566 -29.047 -43.094 1 54.25 15 LEU B CA 1
ATOM 1425 C C . LEU B 1 15 ? 2.369 -27.875 -42.125 1 54.25 15 LEU B C 1
ATOM 1427 O O . LEU B 1 15 ? 3.266 -27.047 -41.938 1 54.25 15 LEU B O 1
ATOM 1431 N N . LEU B 1 16 ? 1.176 -27.5 -41.812 1 54.19 16 LEU B N 1
ATOM 1432 C CA . LEU B 1 16 ? 0.899 -26.578 -40.719 1 54.19 16 LEU B CA 1
ATOM 1433 C C . LEU B 1 16 ? 1.476 -27.125 -39.406 1 54.19 16 LEU B C 1
ATOM 1435 O O . LEU B 1 16 ? 1.026 -28.156 -38.906 1 54.19 16 LEU B O 1
ATOM 1439 N N . ILE B 1 17 ? 2.664 -26.859 -39.031 1 52.62 17 ILE B N 1
ATOM 1440 C CA . ILE B 1 17 ? 3.203 -27.141 -37.688 1 52.62 17 ILE B CA 1
ATOM 1441 C C . ILE B 1 17 ? 2.336 -26.469 -36.625 1 52.62 17 ILE B C 1
ATOM 1443 O O . ILE B 1 17 ? 2.258 -25.234 -36.594 1 52.62 17 ILE B O 1
ATOM 1447 N N . SER B 1 18 ? 1.251 -27.078 -36.188 1 50.5 18 SER B N 1
ATOM 1448 C CA . SER B 1 18 ? 0.608 -26.594 -34.969 1 50.5 18 SER B CA 1
ATOM 1449 C C . SER B 1 18 ? 1.614 -26.422 -33.844 1 50.5 18 SER B C 1
ATOM 1451 O O . SER B 1 18 ? 2.299 -27.391 -33.469 1 50.5 18 SER B O 1
ATOM 1453 N N . VAL B 1 19 ? 2.184 -25.375 -33.688 1 52 19 VAL B N 1
ATOM 1454 C CA . VAL B 1 19 ? 2.973 -25.125 -32.469 1 52 19 VAL B CA 1
ATOM 1455 C C . VAL B 1 19 ? 2.205 -25.594 -31.25 1 52 19 VAL B C 1
ATOM 1457 O O . VAL B 1 19 ? 1.067 -25.188 -31.016 1 52 19 VAL B O 1
ATOM 1460 N N . PRO B 1 20 ? 2.475 -26.766 -30.734 1 49.97 20 PRO B N 1
ATOM 1461 C CA . PRO B 1 20 ? 1.759 -27.141 -29.516 1 49.97 20 PRO B CA 1
ATOM 1462 C C . PRO B 1 20 ? 1.571 -25.969 -28.547 1 49.97 20 PRO B C 1
ATOM 1464 O O . PRO B 1 20 ? 2.543 -25.312 -28.188 1 49.97 20 PRO B O 1
ATOM 1467 N N . SER B 1 21 ? 0.549 -25.188 -28.75 1 55.16 21 SER B N 1
ATOM 1468 C CA . SER B 1 21 ? 0.268 -24.281 -27.656 1 55.16 21 SER B CA 1
ATOM 1469 C C . SER B 1 21 ? 0.545 -24.938 -26.297 1 55.16 21 SER B C 1
ATOM 1471 O O . SER B 1 21 ? 0.199 -26.094 -26.094 1 55.16 21 SER B O 1
ATOM 1473 N N . LEU B 1 22 ? 1.673 -24.672 -25.656 1 64.25 22 LEU B N 1
ATOM 1474 C CA . LEU B 1 22 ? 1.917 -25.219 -24.312 1 64.25 22 LEU B CA 1
ATOM 1475 C C . LEU B 1 22 ? 0.655 -25.156 -23.469 1 64.25 22 LEU B C 1
ATOM 1477 O O . LEU B 1 22 ? 0.312 -24.109 -22.922 1 64.25 22 LEU B O 1
ATOM 1481 N N . ALA B 1 23 ? -0.298 -26 -23.75 1 81.88 23 ALA B N 1
ATOM 1482 C CA . ALA B 1 23 ? -1.633 -26.016 -23.156 1 81.88 23 ALA B CA 1
ATOM 1483 C C . ALA B 1 23 ? -1.566 -26.344 -21.672 1 81.88 23 ALA B C 1
ATOM 1485 O O . ALA B 1 23 ? -0.942 -27.328 -21.266 1 81.88 23 ALA B O 1
ATOM 1486 N N . LEU B 1 24 ? -2.002 -25.453 -20.812 1 92.25 24 LEU B N 1
ATOM 1487 C CA . LEU B 1 24 ? -2.164 -25.688 -19.391 1 92.25 24 LEU B CA 1
ATOM 1488 C C . LEU B 1 24 ? -3.375 -26.562 -19.109 1 92.25 24 LEU B C 1
ATOM 1490 O O . LEU B 1 24 ? -4.398 -26.453 -19.781 1 92.25 24 LEU B O 1
ATOM 1494 N N . GLN B 1 25 ? -3.195 -27.5 -18.25 1 94.12 25 GLN B N 1
ATOM 1495 C CA . GLN B 1 25 ? -4.332 -28.328 -17.859 1 94.12 25 GLN B CA 1
ATOM 1496 C C . GLN B 1 25 ? -5.488 -27.469 -17.359 1 94.12 25 GLN B C 1
ATOM 1498 O O . GLN B 1 25 ? -5.273 -26.453 -16.703 1 94.12 25 GLN B O 1
ATOM 1503 N N . ALA B 1 26 ? -6.688 -27.938 -17.578 1 95.94 26 ALA B N 1
ATOM 1504 C CA . ALA B 1 26 ? -7.867 -27.25 -17.078 1 95.94 26 ALA B CA 1
ATOM 1505 C C . ALA B 1 26 ? -8.039 -27.469 -15.578 1 95.94 26 ALA B C 1
ATOM 1507 O O . ALA B 1 26 ? -7.742 -28.562 -15.07 1 95.94 26 ALA B O 1
ATOM 1508 N N . PRO B 1 27 ? -8.531 -26.453 -14.914 1 97.94 27 PRO B N 1
ATOM 1509 C CA . PRO B 1 27 ? -8.812 -26.688 -13.5 1 97.94 27 PRO B CA 1
ATOM 1510 C C . PRO B 1 27 ? -9.922 -27.719 -13.289 1 97.94 27 PRO B C 1
ATOM 1512 O O . PRO B 1 27 ? -10.844 -27.812 -14.102 1 97.94 27 PRO B O 1
ATOM 1515 N N . THR B 1 28 ? -9.797 -28.422 -12.258 1 97.62 28 THR B N 1
ATOM 1516 C CA . THR B 1 28 ? -10.812 -29.406 -11.93 1 97.62 28 THR B CA 1
ATOM 1517 C C . THR B 1 28 ? -11.617 -28.984 -10.703 1 97.62 28 THR B C 1
ATOM 1519 O O . THR B 1 28 ? -12.711 -29.484 -10.461 1 97.62 28 THR B O 1
ATOM 1522 N N . GLY B 1 29 ? -11.031 -28.141 -9.898 1 98 29 GLY B N 1
ATOM 1523 C CA . GLY B 1 29 ? -11.703 -27.562 -8.75 1 98 29 GLY B CA 1
ATOM 1524 C C . GLY B 1 29 ? -12.062 -26.109 -8.938 1 98 29 GLY B C 1
ATOM 1525 O O . GLY B 1 29 ? -12.07 -25.609 -10.062 1 98 29 GLY B O 1
ATOM 1526 N N . ALA B 1 30 ? -12.445 -25.484 -7.863 1 97.88 30 ALA B N 1
ATOM 1527 C CA . ALA B 1 30 ? -12.773 -24.062 -7.906 1 97.88 30 ALA B CA 1
ATOM 1528 C C . ALA B 1 30 ? -11.562 -23.234 -8.328 1 97.88 30 ALA B C 1
ATOM 1530 O O . ALA B 1 30 ? -10.461 -23.422 -7.809 1 97.88 30 ALA B O 1
ATOM 1531 N N . VAL B 1 31 ? -11.82 -22.312 -9.258 1 98.5 31 VAL B N 1
ATOM 1532 C CA . VAL B 1 31 ? -10.758 -21.422 -9.719 1 98.5 31 VAL B CA 1
ATOM 1533 C C . VAL B 1 31 ? -10.477 -20.359 -8.664 1 98.5 31 VAL B C 1
ATOM 1535 O O . VAL B 1 31 ? -11.391 -19.656 -8.219 1 98.5 31 VAL B O 1
ATOM 1538 N N . ILE B 1 32 ? -9.188 -20.203 -8.297 1 98.62 32 ILE B N 1
ATOM 1539 C CA . ILE B 1 32 ? -8.883 -19.234 -7.258 1 98.62 32 ILE B CA 1
ATOM 1540 C C . ILE B 1 32 ? -7.918 -18.188 -7.805 1 98.62 32 ILE B C 1
ATOM 1542 O O . ILE B 1 32 ? -7.629 -17.188 -7.141 1 98.62 32 ILE B O 1
ATOM 1546 N N . LEU B 1 33 ? -7.43 -18.359 -9.039 1 98.81 33 LEU B N 1
ATOM 1547 C CA . LEU B 1 33 ? -6.57 -17.375 -9.688 1 98.81 33 LEU B CA 1
ATOM 1548 C C . LEU B 1 33 ? -6.809 -17.375 -11.195 1 98.81 33 LEU B C 1
ATOM 1550 O O . LEU B 1 33 ? -6.848 -18.422 -11.828 1 98.81 33 LEU B O 1
ATOM 1554 N N . GLU B 1 34 ? -7 -16.219 -11.711 1 98.81 34 GLU B N 1
ATOM 1555 C CA . GLU B 1 34 ? -7.031 -16.016 -13.156 1 98.81 34 GLU B CA 1
ATOM 1556 C C . GLU B 1 34 ? -5.84 -15.18 -13.617 1 98.81 34 GLU B C 1
ATOM 1558 O O . GLU B 1 34 ? -5.555 -14.125 -13.055 1 98.81 34 GLU B O 1
ATOM 1563 N N . VAL B 1 35 ? -5.109 -15.68 -14.594 1 98.81 35 VAL B N 1
ATOM 1564 C CA . VAL B 1 35 ? -4 -14.938 -15.188 1 98.81 35 VAL B CA 1
ATOM 1565 C C . VAL B 1 35 ? -4.301 -14.641 -16.656 1 98.81 35 VAL B C 1
ATOM 1567 O O . VAL B 1 35 ? -4.699 -15.531 -17.406 1 98.81 35 VAL B O 1
ATOM 1570 N N . ALA B 1 36 ? -4.18 -13.359 -17 1 98.69 36 ALA B N 1
ATOM 1571 C CA . ALA B 1 36 ? -4.504 -12.914 -18.359 1 98.69 36 ALA B CA 1
ATOM 1572 C C . ALA B 1 36 ? -3.463 -11.922 -18.875 1 98.69 36 ALA B C 1
ATOM 1574 O O . ALA B 1 36 ? -2.492 -11.617 -18.172 1 98.69 36 ALA B O 1
ATOM 1575 N N . GLY B 1 37 ? -3.689 -11.477 -20.125 1 98.5 37 GLY B N 1
ATOM 1576 C CA . GLY B 1 37 ? -2.773 -10.531 -20.734 1 98.5 37 GLY B CA 1
ATOM 1577 C C . GLY B 1 37 ? -1.728 -11.195 -21.609 1 98.5 37 GLY B C 1
ATOM 1578 O O . GLY B 1 37 ? -2.047 -12.078 -22.406 1 98.5 37 GLY B O 1
ATOM 1579 N N . SER B 1 38 ? -0.435 -10.734 -21.516 1 98.44 38 SER B N 1
ATOM 1580 C CA . SER B 1 38 ? 0.66 -11.195 -22.359 1 98.44 38 SER B CA 1
ATOM 1581 C C . SER B 1 38 ? 1.178 -12.555 -21.891 1 98.44 38 SER B C 1
ATOM 1583 O O . SER B 1 38 ? 2.293 -12.656 -21.375 1 98.44 38 SER B O 1
ATOM 1585 N N . ILE B 1 39 ? 0.375 -13.625 -22.219 1 98.38 39 ILE B N 1
ATOM 1586 C CA . ILE B 1 39 ? 0.727 -14.992 -21.844 1 98.38 39 ILE B CA 1
ATOM 1587 C C . ILE B 1 39 ? 0.523 -15.914 -23.047 1 98.38 39 ILE B C 1
ATOM 1589 O O . ILE B 1 39 ? -0.296 -15.633 -23.922 1 98.38 39 ILE B O 1
ATOM 1593 N N . ASP B 1 40 ? 1.223 -17 -22.953 1 97.75 40 ASP B N 1
ATOM 1594 C CA . ASP B 1 40 ? 1.135 -17.906 -24.094 1 97.75 40 ASP B CA 1
ATOM 1595 C C . ASP B 1 40 ? 0.494 -19.234 -23.703 1 97.75 40 ASP B C 1
ATOM 1597 O O . ASP B 1 40 ? -0.084 -19.922 -24.547 1 97.75 40 ASP B O 1
ATOM 1601 N N . ALA B 1 41 ? 0.672 -19.641 -22.469 1 97.94 41 ALA B N 1
ATOM 1602 C CA . ALA B 1 41 ? 0.07 -20.875 -22 1 97.94 41 ALA B CA 1
ATOM 1603 C C . ALA B 1 41 ? -1.287 -20.625 -21.344 1 97.94 41 ALA B C 1
ATOM 1605 O O . ALA B 1 41 ? -1.377 -19.922 -20.328 1 97.94 41 ALA B O 1
ATOM 1606 N N . THR B 1 42 ? -2.336 -21.125 -21.984 1 97.62 42 THR B N 1
ATOM 1607 C CA . THR B 1 42 ? -3.691 -20.859 -21.531 1 97.62 42 THR B CA 1
ATOM 1608 C C . THR B 1 42 ? -4.5 -22.141 -21.438 1 97.62 42 THR B C 1
ATOM 1610 O O . THR B 1 42 ? -4.059 -23.203 -21.891 1 97.62 42 THR B O 1
ATOM 1613 N N . ASN B 1 43 ? -5.695 -22.016 -20.688 1 97.94 43 ASN B N 1
ATOM 1614 C CA . ASN B 1 43 ? -6.523 -23.203 -20.562 1 97.94 43 ASN B CA 1
ATOM 1615 C C . ASN B 1 43 ? -8.008 -22.859 -20.625 1 97.94 43 ASN B C 1
ATOM 1617 O O . ASN B 1 43 ? -8.852 -23.75 -20.781 1 97.94 43 ASN B O 1
ATOM 1621 N N . VAL B 1 44 ? -8.305 -21.688 -20.453 1 94.94 44 VAL B N 1
ATOM 1622 C CA . VAL B 1 44 ? -9.695 -21.25 -20.531 1 94.94 44 VAL B CA 1
ATOM 1623 C C . VAL B 1 44 ? -9.789 -19.938 -21.297 1 94.94 44 VAL B C 1
ATOM 1625 O O . VAL B 1 44 ? -9.367 -18.891 -20.797 1 94.94 44 VAL B O 1
ATOM 1628 N N . ASP B 1 45 ? -10.383 -19.875 -22.453 1 93.88 45 ASP B N 1
ATOM 1629 C CA . ASP B 1 45 ? -10.742 -18.688 -23.234 1 93.88 45 ASP B CA 1
ATOM 1630 C C . ASP B 1 45 ? -9.586 -17.703 -23.281 1 93.88 45 ASP B C 1
ATOM 1632 O O . ASP B 1 45 ? -9.766 -16.516 -22.984 1 93.88 45 ASP B O 1
ATOM 1636 N N . GLY B 1 46 ? -8.422 -18.203 -23.578 1 95.75 46 GLY B N 1
ATOM 1637 C CA . GLY B 1 46 ? -7.27 -17.328 -23.75 1 95.75 46 GLY B CA 1
ATOM 1638 C C . GLY B 1 46 ? -6.656 -16.891 -22.438 1 95.75 46 GLY B C 1
ATOM 1639 O O . GLY B 1 46 ? -5.742 -16.062 -22.422 1 95.75 46 GLY B O 1
ATOM 1640 N N . GLU B 1 47 ? -7.195 -17.391 -21.375 1 98.31 47 GLU B N 1
ATOM 1641 C CA . GLU B 1 47 ? -6.664 -17.109 -20.047 1 98.31 47 GLU B CA 1
ATOM 1642 C C . GLU B 1 47 ? -6.133 -18.375 -19.375 1 98.31 47 GLU B C 1
ATOM 1644 O O . GLU B 1 47 ? -6.328 -19.469 -19.891 1 98.31 47 GLU B O 1
ATOM 1649 N N . ALA B 1 48 ? -5.398 -18.156 -18.312 1 98.81 48 ALA B N 1
ATOM 1650 C CA . ALA B 1 48 ? -4.945 -19.25 -17.469 1 98.81 48 ALA B CA 1
ATOM 1651 C C . ALA B 1 48 ? -5.648 -19.234 -16.109 1 98.81 48 ALA B C 1
ATOM 1653 O O . ALA B 1 48 ? -5.48 -18.281 -15.336 1 98.81 48 ALA B O 1
ATOM 1654 N N . HIS B 1 49 ? -6.414 -20.25 -15.875 1 98.81 49 HIS B N 1
ATOM 1655 C CA . HIS B 1 49 ? -7.137 -20.375 -14.617 1 98.81 49 HIS B CA 1
ATOM 1656 C C . HIS B 1 49 ? -6.523 -21.469 -13.742 1 98.81 49 HIS B C 1
ATOM 1658 O O . HIS B 1 49 ? -6.172 -22.531 -14.227 1 98.81 49 HIS B O 1
ATOM 1664 N N . PHE B 1 50 ? -6.371 -21.109 -12.484 1 98.81 50 PHE B N 1
ATOM 1665 C CA . PHE B 1 50 ? -5.754 -22.047 -11.555 1 98.81 50 PHE B CA 1
ATOM 1666 C C . PHE B 1 50 ? -6.699 -22.375 -10.398 1 98.81 50 PHE B C 1
ATOM 1668 O O . PHE B 1 50 ? -7.262 -21.469 -9.781 1 98.81 50 PHE B O 1
ATOM 1675 N N . ASP B 1 51 ? -6.879 -23.656 -10.203 1 98.62 51 ASP B N 1
ATOM 1676 C CA . ASP B 1 51 ? -7.422 -24.078 -8.914 1 98.62 51 ASP B CA 1
ATOM 1677 C C . ASP B 1 51 ? -6.305 -24.328 -7.898 1 98.62 51 ASP B C 1
ATOM 1679 O O . ASP B 1 51 ? -5.125 -24.172 -8.219 1 98.62 51 ASP B O 1
ATOM 1683 N N . ARG B 1 52 ? -6.66 -24.594 -6.742 1 98.62 52 ARG B N 1
ATOM 1684 C CA . ARG B 1 52 ? -5.668 -24.703 -5.676 1 98.62 52 ARG B CA 1
ATOM 1685 C C . ARG B 1 52 ? -4.672 -25.812 -5.98 1 98.62 52 ARG B C 1
ATOM 1687 O O . ARG B 1 52 ? -3.465 -25.656 -5.785 1 98.62 52 ARG B O 1
ATOM 1694 N N . ASP B 1 53 ? -5.121 -26.969 -6.41 1 98.38 53 ASP B N 1
ATOM 1695 C CA . ASP B 1 53 ? -4.258 -28.109 -6.691 1 98.38 53 ASP B CA 1
ATOM 1696 C C . ASP B 1 53 ? -3.191 -27.75 -7.723 1 98.38 53 ASP B C 1
ATOM 1698 O O . ASP B 1 53 ? -2.041 -28.188 -7.609 1 98.38 53 ASP B O 1
ATOM 1702 N N . MET B 1 54 ? -3.588 -27 -8.672 1 98.5 54 MET B N 1
ATOM 1703 C CA . MET B 1 54 ? -2.656 -26.594 -9.719 1 98.5 54 MET B CA 1
ATOM 1704 C C . MET B 1 54 ? -1.538 -25.734 -9.148 1 98.5 54 MET B C 1
ATOM 1706 O O . MET B 1 54 ? -0.372 -25.891 -9.508 1 98.5 54 MET B O 1
ATOM 1710 N N . LEU B 1 55 ? -1.874 -24.812 -8.289 1 98.81 55 LEU B N 1
ATOM 1711 C CA . LEU B 1 55 ? -0.871 -23.969 -7.668 1 98.81 55 LEU B CA 1
ATOM 1712 C C . LEU B 1 55 ? 0.017 -24.766 -6.723 1 98.81 55 LEU B C 1
ATOM 1714 O O . LEU B 1 55 ? 1.228 -24.547 -6.66 1 98.81 55 LEU B O 1
ATOM 1718 N N . GLU B 1 56 ? -0.556 -25.734 -6.031 1 98.5 56 GLU B N 1
ATOM 1719 C CA . GLU B 1 56 ? 0.181 -26.562 -5.082 1 98.5 56 GLU B CA 1
ATOM 1720 C C . GLU B 1 56 ? 1.134 -27.5 -5.801 1 98.5 56 GLU B C 1
ATOM 1722 O O . GLU B 1 56 ? 2.088 -28.016 -5.203 1 98.5 56 GLU B O 1
ATOM 1727 N N . ALA B 1 57 ? 0.843 -27.734 -7.012 1 98.06 57 ALA B N 1
ATOM 1728 C CA . ALA B 1 57 ? 1.673 -28.641 -7.797 1 98.06 57 ALA B CA 1
ATOM 1729 C C . ALA B 1 57 ? 2.973 -27.969 -8.227 1 98.06 57 ALA B C 1
ATOM 1731 O O . ALA B 1 57 ? 3.92 -28.641 -8.641 1 98.06 57 ALA B O 1
ATOM 1732 N N . LEU B 1 58 ? 2.957 -26.641 -8.203 1 98.44 58 LEU B N 1
ATOM 1733 C CA . LEU B 1 58 ? 4.199 -25.922 -8.453 1 98.44 58 LEU B CA 1
ATOM 1734 C C . LEU B 1 58 ? 5.148 -26.047 -7.266 1 98.44 58 LEU B C 1
ATOM 1736 O O . LEU B 1 58 ? 4.719 -26.359 -6.148 1 98.44 58 LEU B O 1
ATOM 1740 N N . PRO B 1 59 ? 6.461 -25.812 -7.52 1 98.56 59 PRO B N 1
ATOM 1741 C CA . PRO B 1 59 ? 7.363 -25.797 -6.363 1 98.56 59 PRO B CA 1
ATOM 1742 C C . PRO B 1 59 ? 6.922 -24.828 -5.277 1 98.56 59 PRO B C 1
ATOM 1744 O O . PRO B 1 59 ? 6.543 -23.688 -5.578 1 98.56 59 PRO B O 1
ATOM 1747 N N . GLN B 1 60 ? 6.922 -25.344 -4.031 1 98.75 60 GLN B N 1
ATOM 1748 C CA . GLN B 1 60 ? 6.5 -24.516 -2.898 1 98.75 60 GLN B CA 1
ATOM 1749 C C . GLN B 1 60 ? 7.707 -23.922 -2.176 1 98.75 60 GLN B C 1
ATOM 1751 O O . GLN B 1 60 ? 8.742 -24.578 -2.047 1 98.75 60 GLN B O 1
ATOM 1756 N N . HIS B 1 61 ? 7.512 -22.672 -1.733 1 98.75 61 HIS B N 1
ATOM 1757 C CA . HIS B 1 61 ? 8.539 -21.938 -1.001 1 98.75 61 HIS B CA 1
ATOM 1758 C C . HIS B 1 61 ? 7.973 -21.312 0.27 1 98.75 61 HIS B C 1
ATOM 1760 O O . HIS B 1 61 ? 6.777 -21.016 0.338 1 98.75 61 HIS B O 1
ATOM 1766 N N . VAL B 1 62 ? 8.883 -21.125 1.236 1 98.25 62 VAL B N 1
ATOM 1767 C CA . VAL B 1 62 ? 8.469 -20.578 2.523 1 98.25 62 VAL B CA 1
ATOM 1768 C C . VAL B 1 62 ? 9.078 -19.188 2.723 1 98.25 62 VAL B C 1
ATOM 1770 O O . VAL B 1 62 ? 10.258 -18.984 2.434 1 98.25 62 VAL B O 1
ATOM 1773 N N . VAL B 1 63 ? 8.25 -18.266 3.121 1 96.69 63 VAL B N 1
ATOM 1774 C CA . VAL B 1 63 ? 8.695 -16.953 3.588 1 96.69 63 VAL B CA 1
ATOM 1775 C C . VAL B 1 63 ? 8.195 -16.719 5.012 1 96.69 63 VAL B C 1
ATOM 1777 O O . VAL B 1 63 ? 6.992 -16.75 5.266 1 96.69 63 VAL B O 1
ATOM 1780 N N . THR B 1 64 ? 9.133 -16.547 5.91 1 94.44 64 THR B N 1
ATOM 1781 C CA . THR B 1 64 ? 8.789 -16.156 7.27 1 94.44 64 THR B CA 1
ATOM 1782 C C . THR B 1 64 ? 9.016 -14.664 7.473 1 94.44 64 THR B C 1
ATOM 1784 O O . THR B 1 64 ? 10.141 -14.18 7.34 1 94.44 64 THR B O 1
ATOM 1787 N N . THR B 1 65 ? 7.965 -14 7.73 1 91.06 65 THR B N 1
ATOM 1788 C CA . THR B 1 65 ? 8.102 -12.555 7.801 1 91.06 65 THR B CA 1
ATOM 1789 C C . THR B 1 65 ? 6.953 -11.945 8.602 1 91.06 65 THR B C 1
ATOM 1791 O O . THR B 1 65 ? 5.93 -12.594 8.828 1 91.06 65 THR B O 1
ATOM 1794 N N . GLY B 1 66 ? 7.25 -10.82 9.133 1 79.06 66 GLY B N 1
ATOM 1795 C CA . GLY B 1 66 ? 6.164 -10.008 9.648 1 79.06 66 GLY B CA 1
ATOM 1796 C C . GLY B 1 66 ? 5.375 -9.312 8.555 1 79.06 66 GLY B C 1
ATOM 1797 O O . GLY B 1 66 ? 5.809 -9.258 7.402 1 79.06 66 GLY B O 1
ATOM 1798 N N . HIS B 1 67 ? 4.078 -9.039 8.906 1 68.94 67 HIS B N 1
ATOM 1799 C CA . HIS B 1 67 ? 3.211 -8.336 7.973 1 68.94 67 HIS B CA 1
ATOM 1800 C C . HIS B 1 67 ? 2.381 -7.273 8.68 1 68.94 67 HIS B C 1
ATOM 1802 O O . HIS B 1 67 ? 2.031 -7.434 9.852 1 68.94 67 HIS B O 1
ATOM 1808 N N . PRO B 1 68 ? 2.307 -6.09 8.039 1 59.16 68 PRO B N 1
ATOM 1809 C CA . PRO B 1 68 ? 1.623 -4.973 8.695 1 59.16 68 PRO B CA 1
ATOM 1810 C C . PRO B 1 68 ? 0.318 -5.391 9.367 1 59.16 68 PRO B C 1
ATOM 1812 O O . PRO B 1 68 ? -0.079 -4.801 10.375 1 59.16 68 PRO B O 1
ATOM 1815 N N . TRP B 1 69 ? -0.3 -6.441 8.828 1 59.03 69 TRP B N 1
ATOM 1816 C CA . TRP B 1 69 ? -1.638 -6.746 9.32 1 59.03 69 TRP B CA 1
ATOM 1817 C C . TRP B 1 69 ? -1.623 -8 10.188 1 59.03 69 TRP B C 1
ATOM 1819 O O . TRP B 1 69 ? -2.676 -8.484 10.609 1 59.03 69 TRP B O 1
ATOM 1829 N N . ILE B 1 70 ? -0.47 -8.492 10.258 1 60.06 70 ILE B N 1
ATOM 1830 C CA . ILE B 1 70 ? -0.356 -9.719 11.039 1 60.06 70 ILE B CA 1
ATOM 1831 C C . ILE B 1 70 ? 0.55 -9.484 12.242 1 60.06 70 ILE B C 1
ATOM 1833 O O . ILE B 1 70 ? 1.643 -8.93 12.109 1 60.06 70 ILE B O 1
ATOM 1837 N N . ASP B 1 71 ? -0.06 -9.734 13.391 1 61.62 71 ASP B N 1
ATOM 1838 C CA . ASP B 1 71 ? 0.762 -9.625 14.594 1 61.62 71 ASP B CA 1
ATOM 1839 C C . ASP B 1 71 ? 1.937 -10.602 14.539 1 61.62 71 ASP B C 1
ATOM 1841 O O . ASP B 1 71 ? 1.753 -11.789 14.273 1 61.62 71 ASP B O 1
ATOM 1845 N N . GLY B 1 72 ? 3.07 -10.031 14.758 1 70.81 72 GLY B N 1
ATOM 1846 C CA . GLY B 1 72 ? 4.254 -10.875 14.852 1 70.81 72 GLY B CA 1
ATOM 1847 C C . GLY B 1 72 ? 4.688 -11.453 13.516 1 70.81 72 GLY B C 1
ATOM 1848 O O . GLY B 1 72 ? 4.406 -10.875 12.461 1 70.81 72 GLY B O 1
ATOM 1849 N N . GLN B 1 73 ? 5.547 -12.5 13.562 1 83.44 73 GLN B N 1
ATOM 1850 C CA . GLN B 1 73 ? 6.027 -13.203 12.383 1 83.44 73 GLN B CA 1
ATOM 1851 C C . GLN B 1 73 ? 5.117 -14.383 12.039 1 83.44 73 GLN B C 1
ATOM 1853 O O . GLN B 1 73 ? 4.555 -15.016 12.93 1 83.44 73 GLN B O 1
ATOM 1858 N N . SER B 1 74 ? 4.863 -14.531 10.742 1 89.88 74 SER B N 1
ATOM 1859 C CA . SER B 1 74 ? 4.121 -15.688 10.25 1 89.88 74 SER B CA 1
ATOM 1860 C C . SER B 1 74 ? 4.914 -16.438 9.195 1 89.88 74 SER B C 1
ATOM 1862 O O . SER B 1 74 ? 5.863 -15.906 8.617 1 89.88 74 SER B O 1
ATOM 1864 N N . ARG B 1 75 ? 4.562 -17.688 9.102 1 95.31 75 ARG B N 1
ATOM 1865 C CA . ARG B 1 75 ? 5.148 -18.562 8.086 1 95.31 75 ARG B CA 1
ATOM 1866 C C . ARG B 1 75 ? 4.211 -18.719 6.895 1 95.31 75 ARG B C 1
ATOM 1868 O O . ARG B 1 75 ? 3.176 -19.391 6.996 1 95.31 75 ARG B O 1
ATOM 1875 N N . PHE B 1 76 ? 4.609 -18.203 5.785 1 96.69 76 PHE B N 1
ATOM 1876 C CA . PHE B 1 76 ? 3.809 -18.266 4.566 1 96.69 76 PHE B CA 1
ATOM 1877 C C . PHE B 1 76 ? 4.41 -19.25 3.576 1 96.69 76 PHE B C 1
ATOM 1879 O O . PHE B 1 76 ? 5.633 -19.391 3.492 1 96.69 76 PHE B O 1
ATOM 1886 N N . GLU B 1 77 ? 3.512 -19.906 2.879 1 98.69 77 GLU B N 1
ATOM 1887 C CA . GLU B 1 77 ? 4 -20.875 1.908 1 98.69 77 GLU B CA 1
ATOM 1888 C C . GLU B 1 77 ? 3.189 -20.812 0.616 1 98.69 77 GLU B C 1
ATOM 1890 O O . GLU B 1 77 ? 1.966 -20.672 0.65 1 98.69 77 GLU B O 1
ATOM 1895 N N . GLY B 1 78 ? 3.865 -20.969 -0.508 1 98.88 78 GLY B N 1
ATOM 1896 C CA . GLY B 1 78 ? 3.268 -20.969 -1.834 1 98.88 78 GLY B CA 1
ATOM 1897 C C . GLY B 1 78 ? 4.293 -20.922 -2.951 1 98.88 78 GLY B C 1
ATOM 1898 O O . GLY B 1 78 ? 5.5 -20.953 -2.695 1 98.88 78 GLY B O 1
ATOM 1899 N N . PRO B 1 79 ? 3.822 -20.969 -4.129 1 98.94 79 PRO B N 1
ATOM 1900 C CA . PRO B 1 79 ? 4.766 -20.875 -5.246 1 98.94 79 PRO B CA 1
ATOM 1901 C C . PRO B 1 79 ? 5.395 -19.484 -5.371 1 98.94 79 PRO B C 1
ATOM 1903 O O . PRO B 1 79 ? 4.797 -18.484 -4.953 1 98.94 79 PRO B O 1
ATOM 1906 N N . LEU B 1 80 ? 6.609 -19.484 -5.914 1 98.88 80 LEU B N 1
ATOM 1907 C CA . LEU B 1 80 ? 7.195 -18.219 -6.297 1 98.88 80 LEU B CA 1
ATOM 1908 C C . LEU B 1 80 ? 6.383 -17.547 -7.41 1 98.88 80 LEU B C 1
ATOM 1910 O O . LEU B 1 80 ? 5.918 -18.234 -8.328 1 98.88 80 LEU B O 1
ATOM 1914 N N . LEU B 1 81 ? 6.27 -16.25 -7.332 1 98.75 81 LEU B N 1
ATOM 1915 C CA . LEU B 1 81 ? 5.582 -15.508 -8.391 1 98.75 81 LEU B CA 1
ATOM 1916 C C . LEU B 1 81 ? 6.227 -15.781 -9.742 1 98.75 81 LEU B C 1
ATOM 1918 O O . LEU B 1 81 ? 5.527 -15.938 -10.75 1 98.75 81 LEU B O 1
ATOM 1922 N N . ARG B 1 82 ? 7.555 -15.836 -9.789 1 98.5 82 ARG B N 1
ATOM 1923 C CA . ARG B 1 82 ? 8.242 -16.078 -11.047 1 98.5 82 ARG B CA 1
ATOM 1924 C C . ARG B 1 82 ? 7.883 -17.453 -11.617 1 98.5 82 ARG B C 1
ATOM 1926 O O . ARG B 1 82 ? 7.836 -17.625 -12.836 1 98.5 82 ARG B O 1
ATOM 1933 N N . ASP B 1 83 ? 7.605 -18.438 -10.773 1 98.5 83 ASP B N 1
ATOM 1934 C CA . ASP B 1 83 ? 7.215 -19.75 -11.25 1 98.5 83 ASP B CA 1
ATOM 1935 C C . ASP B 1 83 ? 5.816 -19.719 -11.867 1 98.5 83 ASP B C 1
ATOM 1937 O O . ASP B 1 83 ? 5.547 -20.438 -12.836 1 98.5 83 ASP B O 1
ATOM 1941 N N . ILE B 1 84 ? 4.941 -18.953 -11.305 1 98.56 84 ILE B N 1
ATOM 1942 C CA . ILE B 1 84 ? 3.607 -18.797 -11.875 1 98.56 84 ILE B CA 1
ATOM 1943 C C . ILE B 1 84 ? 3.709 -18.125 -13.25 1 98.56 84 ILE B C 1
ATOM 1945 O O . ILE B 1 84 ? 3.07 -18.562 -14.203 1 98.56 84 ILE B O 1
ATOM 1949 N N . LEU B 1 85 ? 4.535 -17.109 -13.328 1 98.25 85 LEU B N 1
ATOM 1950 C CA . LEU B 1 85 ? 4.742 -16.422 -14.602 1 98.25 85 LEU B CA 1
ATOM 1951 C C . LEU B 1 85 ? 5.324 -17.359 -15.648 1 98.25 85 LEU B C 1
ATOM 1953 O O . LEU B 1 85 ? 4.918 -17.344 -16.812 1 98.25 85 LEU B O 1
ATOM 1957 N N . GLN B 1 86 ? 6.203 -18.172 -15.18 1 97.88 86 GLN B N 1
ATOM 1958 C CA . GLN B 1 86 ? 6.797 -19.156 -16.078 1 97.88 86 GLN B CA 1
ATOM 1959 C C . GLN B 1 86 ? 5.762 -20.188 -16.531 1 97.88 86 GLN B C 1
ATOM 1961 O O . GLN B 1 86 ? 5.727 -20.562 -17.703 1 97.88 86 GLN B O 1
ATOM 1966 N N . ALA B 1 87 ? 4.965 -20.594 -15.609 1 97.88 87 ALA B N 1
ATOM 1967 C CA . ALA B 1 87 ? 3.967 -21.609 -15.906 1 97.88 87 ALA B CA 1
ATOM 1968 C C . ALA B 1 87 ? 3.016 -21.156 -17 1 97.88 87 ALA B C 1
ATOM 1970 O O . ALA B 1 87 ? 2.504 -21.969 -17.781 1 97.88 87 ALA B O 1
ATOM 1971 N N . VAL B 1 88 ? 2.852 -19.859 -17.078 1 98.31 88 VAL B N 1
ATOM 1972 C CA . VAL B 1 88 ? 1.896 -19.359 -18.078 1 98.31 88 VAL B CA 1
ATOM 1973 C C . VAL B 1 88 ? 2.643 -18.75 -19.25 1 98.31 88 VAL B C 1
ATOM 1975 O O . VAL B 1 88 ? 2.033 -18.141 -20.141 1 98.31 88 VAL B O 1
ATOM 1978 N N . SER B 1 89 ? 3.982 -18.906 -19.266 1 98.12 89 SER B N 1
ATOM 1979 C CA . SER B 1 89 ? 4.824 -18.359 -20.312 1 98.12 89 SER B CA 1
ATOM 1980 C C . SER B 1 89 ? 4.562 -16.875 -20.516 1 98.12 89 SER B C 1
ATOM 1982 O O . SER B 1 89 ? 4.332 -16.422 -21.625 1 98.12 89 SER B O 1
ATOM 1984 N N . ALA B 1 90 ? 4.602 -16.188 -19.422 1 98.44 90 ALA B N 1
ATOM 1985 C CA . ALA B 1 90 ? 4.34 -14.75 -19.422 1 98.44 90 ALA B CA 1
ATOM 1986 C C . ALA B 1 90 ? 5.484 -13.984 -20.078 1 98.44 90 ALA B C 1
ATOM 1988 O O . ALA B 1 90 ? 6.652 -14.352 -19.922 1 98.44 90 ALA B O 1
ATOM 1989 N N . HIS B 1 91 ? 5.105 -12.93 -20.75 1 97.88 91 HIS B N 1
ATOM 1990 C CA . HIS B 1 91 ? 6.105 -12.016 -21.281 1 97.88 91 HIS B CA 1
ATOM 1991 C C . HIS B 1 91 ? 5.668 -10.562 -21.125 1 97.88 91 HIS B C 1
ATOM 1993 O O . HIS B 1 91 ? 4.492 -10.25 -21.281 1 97.88 91 HIS B O 1
ATOM 1999 N N . GLY B 1 92 ? 6.52 -9.812 -20.609 1 97.44 92 GLY B N 1
ATOM 2000 C CA . GLY B 1 92 ? 6.246 -8.414 -20.312 1 97.44 92 GLY B CA 1
ATOM 2001 C C . GLY B 1 92 ? 7.156 -7.844 -19.25 1 97.44 92 GLY B C 1
ATOM 2002 O O . GLY B 1 92 ? 8.258 -8.352 -19.031 1 97.44 92 GLY B O 1
ATOM 2003 N N . GLU B 1 93 ? 6.73 -6.684 -18.672 1 98.12 93 GLU B N 1
ATOM 2004 C CA . GLU B 1 93 ? 7.586 -6.008 -17.703 1 98.12 93 GLU B CA 1
ATOM 2005 C C . GLU B 1 93 ? 6.867 -5.809 -16.375 1 98.12 93 GLU B C 1
ATOM 2007 O O . GLU B 1 93 ? 7.508 -5.566 -15.344 1 98.12 93 GLU B O 1
ATOM 2012 N N . THR B 1 94 ? 5.531 -5.848 -16.516 1 98.62 94 THR B N 1
ATOM 2013 C CA . THR B 1 94 ? 4.742 -5.559 -15.312 1 98.62 94 THR B CA 1
ATOM 2014 C C . THR B 1 94 ? 3.537 -6.496 -15.227 1 98.62 94 THR B C 1
ATOM 2016 O O . THR B 1 94 ? 3.094 -7.043 -16.234 1 98.62 94 THR B O 1
ATOM 2019 N N . MET B 1 95 ? 3.1 -6.738 -14.023 1 98.44 95 MET B N 1
ATOM 2020 C CA . MET B 1 95 ? 1.828 -7.418 -13.797 1 98.44 95 MET B CA 1
ATOM 2021 C C . MET B 1 95 ? 0.927 -6.594 -12.883 1 98.44 95 MET B C 1
ATOM 2023 O O . MET B 1 95 ? 1.39 -6.031 -11.891 1 98.44 95 MET B O 1
ATOM 2027 N N . ASN B 1 96 ? -0.272 -6.438 -13.336 1 98.38 96 ASN B N 1
ATOM 2028 C CA . ASN B 1 96 ? -1.316 -5.844 -12.508 1 98.38 96 ASN B CA 1
ATOM 2029 C C . ASN B 1 96 ? -2.041 -6.898 -11.68 1 98.38 96 ASN B C 1
ATOM 2031 O O . ASN B 1 96 ? -2.76 -7.738 -12.219 1 98.38 96 ASN B O 1
ATOM 2035 N N . VAL B 1 97 ? -1.819 -6.871 -10.352 1 98.44 97 VAL B N 1
ATOM 2036 C CA . VAL B 1 97 ? -2.373 -7.863 -9.438 1 98.44 97 VAL B CA 1
ATOM 2037 C C . VAL B 1 97 ? -3.639 -7.316 -8.781 1 98.44 97 VAL B C 1
ATOM 2039 O O . VAL B 1 97 ? -3.6 -6.285 -8.102 1 98.44 97 VAL B O 1
ATOM 2042 N N . GLN B 1 98 ? -4.684 -8.086 -8.953 1 97.56 98 GLN B N 1
ATOM 2043 C CA . GLN B 1 98 ? -5.996 -7.578 -8.57 1 97.56 98 GLN B CA 1
ATOM 2044 C C . GLN B 1 98 ? -6.605 -8.422 -7.453 1 97.56 98 GLN B C 1
ATOM 2046 O O . GLN B 1 98 ? -6.605 -9.648 -7.531 1 97.56 98 GLN B O 1
ATOM 2051 N N . ALA B 1 99 ? -7.113 -7.715 -6.457 1 95.81 99 ALA B N 1
ATOM 2052 C CA . ALA B 1 99 ? -7.836 -8.344 -5.355 1 95.81 99 ALA B CA 1
ATOM 2053 C C . ALA B 1 99 ? -9.328 -8.461 -5.672 1 95.81 99 ALA B C 1
ATOM 2055 O O . ALA B 1 99 ? -9.812 -7.848 -6.621 1 95.81 99 ALA B O 1
ATOM 2056 N N . ILE B 1 100 ? -10.078 -9.281 -4.902 1 90.38 100 ILE B N 1
ATOM 2057 C CA . ILE B 1 100 ? -11.516 -9.516 -5.004 1 90.38 100 ILE B CA 1
ATOM 2058 C C . ILE B 1 100 ? -12.266 -8.195 -4.84 1 90.38 100 ILE B C 1
ATOM 2060 O O . ILE B 1 100 ? -13.258 -7.949 -5.523 1 90.38 100 ILE B O 1
ATOM 2064 N N . ARG B 1 101 ? -11.93 -7.242 -4.059 1 80.81 101 ARG B N 1
ATOM 2065 C CA . ARG B 1 101 ? -12.656 -6.012 -3.777 1 80.81 101 ARG B CA 1
ATOM 2066 C C . ARG B 1 101 ? -12.016 -4.82 -4.473 1 80.81 101 ARG B C 1
ATOM 2068 O O . ARG B 1 101 ? -11.789 -3.777 -3.85 1 80.81 101 ARG B O 1
ATOM 2075 N N . ALA B 1 102 ? -11.594 -4.98 -5.66 1 71.25 102 ALA B N 1
ATOM 2076 C CA . ALA B 1 102 ? -11.234 -3.957 -6.637 1 71.25 102 ALA B CA 1
ATOM 2077 C C . ALA B 1 102 ? -9.977 -3.205 -6.199 1 71.25 102 ALA B C 1
ATOM 2079 O O . ALA B 1 102 ? -9.859 -1.999 -6.43 1 71.25 102 ALA B O 1
ATOM 2080 N N . TYR B 1 103 ? -9.266 -3.703 -5.508 1 87.94 103 TYR B N 1
ATOM 2081 C CA . TYR B 1 103 ? -7.914 -3.188 -5.34 1 87.94 103 TYR B CA 1
ATOM 2082 C C . TYR B 1 103 ? -6.941 -3.877 -6.289 1 87.94 103 TYR B C 1
ATOM 2084 O O . TYR B 1 103 ? -7.043 -5.086 -6.516 1 87.94 103 TYR B O 1
ATOM 2092 N N . ALA B 1 104 ? -6.012 -2.977 -6.816 1 94.62 104 ALA B N 1
ATOM 2093 C CA . ALA B 1 104 ? -4.969 -3.541 -7.668 1 94.62 104 ALA B CA 1
ATOM 2094 C C . ALA B 1 104 ? -3.639 -2.818 -7.457 1 94.62 104 ALA B C 1
ATOM 2096 O O . ALA B 1 104 ? -3.615 -1.652 -7.055 1 94.62 104 ALA B O 1
ATOM 2097 N N . SER B 1 105 ? -2.658 -3.562 -7.648 1 95.19 105 SER B N 1
ATOM 2098 C CA . SER B 1 105 ? -1.32 -2.979 -7.625 1 95.19 105 SER B CA 1
ATOM 2099 C C . SER B 1 105 ? -0.47 -3.502 -8.781 1 95.19 105 SER B C 1
ATOM 2101 O O . SER B 1 105 ? -0.551 -4.68 -9.133 1 95.19 105 SER B O 1
ATOM 2103 N N . ASP B 1 106 ? 0.346 -2.609 -9.297 1 96.62 106 ASP B N 1
ATOM 2104 C CA . ASP B 1 106 ? 1.318 -3.023 -10.305 1 96.62 106 ASP B CA 1
ATOM 2105 C C . ASP B 1 106 ? 2.611 -3.506 -9.656 1 96.62 106 ASP B C 1
ATOM 2107 O O . ASP B 1 106 ? 3.189 -2.809 -8.82 1 96.62 106 ASP B O 1
ATOM 2111 N N . ILE B 1 107 ? 3.045 -4.684 -10.031 1 98 107 ILE B N 1
ATOM 2112 C CA . ILE B 1 107 ? 4.297 -5.281 -9.578 1 98 107 ILE B CA 1
ATOM 2113 C C . ILE B 1 107 ? 5.215 -5.516 -10.773 1 98 107 ILE B C 1
ATOM 2115 O O . ILE B 1 107 ? 4.852 -6.223 -11.719 1 98 107 ILE B O 1
ATOM 2119 N N . PRO B 1 108 ? 6.395 -4.934 -10.75 1 98.5 108 PRO B N 1
ATOM 2120 C CA . PRO B 1 108 ? 7.312 -5.211 -11.859 1 98.5 108 PRO B CA 1
ATOM 2121 C C . PRO B 1 108 ? 7.809 -6.656 -11.867 1 98.5 108 PRO B C 1
ATOM 2123 O O . PRO B 1 108 ? 8.016 -7.246 -10.805 1 98.5 108 PRO B O 1
ATOM 2126 N N . PHE B 1 109 ? 8.078 -7.203 -13.07 1 98.44 109 PHE B N 1
ATOM 2127 C CA . PHE B 1 109 ? 8.641 -8.547 -13.195 1 98.44 109 PHE B CA 1
ATOM 2128 C C . PHE B 1 109 ? 9.953 -8.656 -12.422 1 98.44 109 PHE B C 1
ATOM 2130 O O . PHE B 1 109 ? 10.273 -9.711 -11.875 1 98.44 109 PHE B O 1
ATOM 2137 N N . SER B 1 110 ? 10.672 -7.551 -12.375 1 98.44 110 SER B N 1
ATOM 2138 C CA . SER B 1 110 ? 11.969 -7.562 -11.711 1 98.44 110 SER B CA 1
ATOM 2139 C C . SER B 1 110 ? 11.828 -7.93 -10.234 1 98.44 110 SER B C 1
ATOM 2141 O O . SER B 1 110 ? 12.711 -8.578 -9.664 1 98.44 110 SER B O 1
ATOM 2143 N N . ASP B 1 111 ? 10.742 -7.527 -9.594 1 98.25 111 ASP B N 1
ATOM 2144 C CA . ASP B 1 111 ? 10.531 -7.922 -8.211 1 98.25 111 ASP B CA 1
ATOM 2145 C C . ASP B 1 111 ? 10.516 -9.445 -8.07 1 98.25 111 ASP B C 1
ATOM 2147 O O . ASP B 1 111 ? 11.148 -9.992 -7.16 1 98.25 111 ASP B O 1
ATOM 2151 N N . ALA B 1 112 ? 9.82 -10.109 -8.969 1 97.81 112 ALA B N 1
ATOM 2152 C CA . ALA B 1 112 ? 9.68 -11.562 -8.922 1 97.81 112 ALA B CA 1
ATOM 2153 C C . ALA B 1 112 ? 11.023 -12.258 -9.172 1 97.81 112 ALA B C 1
ATOM 2155 O O . ALA B 1 112 ? 11.273 -13.344 -8.641 1 97.81 112 ALA B O 1
ATOM 2156 N N . HIS B 1 113 ? 11.805 -11.617 -9.891 1 96.94 113 HIS B N 1
ATOM 2157 C CA . HIS B 1 113 ? 13.086 -12.211 -10.25 1 96.94 113 HIS B CA 1
ATOM 2158 C C . HIS B 1 113 ? 14.156 -11.898 -9.203 1 96.94 113 HIS B C 1
ATOM 2160 O O . HIS B 1 113 ? 14.992 -12.75 -8.891 1 96.94 113 HIS B O 1
ATOM 2166 N N . ASP B 1 114 ? 14.102 -10.695 -8.672 1 97.62 114 ASP B N 1
ATOM 2167 C CA . ASP B 1 114 ? 15.156 -10.227 -7.766 1 97.62 114 ASP B CA 1
ATOM 2168 C C . ASP B 1 114 ? 14.914 -10.727 -6.344 1 97.62 114 ASP B C 1
ATOM 2170 O O . ASP B 1 114 ? 15.852 -10.82 -5.547 1 97.62 114 ASP B O 1
ATOM 2174 N N . TYR B 1 115 ? 13.672 -11 -6.055 1 98 115 TYR B N 1
ATOM 2175 C CA . TYR B 1 115 ? 13.328 -11.406 -4.699 1 98 115 TYR B CA 1
ATOM 2176 C C . TYR B 1 115 ? 12.484 -12.68 -4.719 1 98 115 TYR B C 1
ATOM 2178 O O . TYR B 1 115 ? 11.875 -13.016 -5.734 1 98 115 TYR B O 1
ATOM 2186 N N . ASP B 1 116 ? 12.484 -13.375 -3.619 1 97.81 116 ASP B N 1
ATOM 2187 C CA . ASP B 1 116 ? 11.656 -14.562 -3.471 1 97.81 116 ASP B CA 1
ATOM 2188 C C . ASP B 1 116 ? 10.242 -14.195 -3.027 1 97.81 116 ASP B C 1
ATOM 2190 O O . ASP B 1 116 ? 9.82 -14.555 -1.928 1 97.81 116 ASP B O 1
ATOM 2194 N N . VAL B 1 117 ? 9.57 -13.539 -3.92 1 98.38 117 VAL B N 1
ATOM 2195 C CA . VAL B 1 117 ? 8.18 -13.18 -3.682 1 98.38 117 VAL B CA 1
ATOM 2196 C C . VAL B 1 117 ? 7.285 -14.391 -3.949 1 98.38 117 VAL B C 1
ATOM 2198 O O . VAL B 1 117 ? 7.402 -15.039 -4.992 1 98.38 117 VAL B O 1
ATOM 2201 N N . ILE B 1 118 ? 6.387 -14.625 -2.992 1 98.75 118 ILE B N 1
ATOM 2202 C CA . ILE B 1 118 ? 5.543 -15.797 -3.189 1 98.75 118 ILE B CA 1
ATOM 2203 C C . ILE B 1 118 ? 4.082 -15.367 -3.297 1 98.75 118 ILE B C 1
ATOM 2205 O O . ILE B 1 118 ? 3.717 -14.273 -2.865 1 98.75 118 ILE B O 1
ATOM 2209 N N . LEU B 1 119 ? 3.336 -16.156 -4.004 1 98.81 119 LEU B N 1
ATOM 2210 C CA . LEU B 1 119 ? 1.884 -16.156 -3.855 1 98.81 119 LEU B CA 1
ATOM 2211 C C . LEU B 1 119 ? 1.443 -17.203 -2.824 1 98.81 119 LEU B C 1
ATOM 2213 O O . LEU B 1 119 ? 1.334 -18.391 -3.135 1 98.81 119 LEU B O 1
ATOM 2217 N N . ALA B 1 120 ? 1.146 -16.75 -1.685 1 98.5 120 ALA B N 1
ATOM 2218 C CA . ALA B 1 120 ? 0.958 -17.641 -0.535 1 98.5 120 ALA B CA 1
ATOM 2219 C C . ALA B 1 120 ? -0.414 -18.312 -0.572 1 98.5 120 ALA B C 1
ATOM 2221 O O . ALA B 1 120 ? -1.421 -17.656 -0.858 1 98.5 120 ALA B O 1
ATOM 2222 N N . LEU B 1 121 ? -0.371 -19.562 -0.203 1 98.69 121 LEU B N 1
ATOM 2223 C CA . LEU B 1 121 ? -1.567 -20.391 -0.09 1 98.69 121 LEU B CA 1
ATOM 2224 C C . LEU B 1 121 ? -1.849 -20.75 1.366 1 98.69 121 LEU B C 1
ATOM 2226 O O . LEU B 1 121 ? -3.002 -20.953 1.747 1 98.69 121 LEU B O 1
ATOM 2230 N N . THR B 1 122 ? -0.767 -20.844 2.146 1 98.31 122 THR B N 1
ATOM 2231 C CA . THR B 1 122 ? -0.896 -21.266 3.539 1 98.31 122 THR B CA 1
ATOM 2232 C C . THR B 1 122 ? -0.149 -20.297 4.461 1 98.31 122 THR B C 1
ATOM 2234 O O . THR B 1 122 ? 0.823 -19.656 4.047 1 98.31 122 THR B O 1
ATOM 2237 N N . ARG B 1 123 ? -0.671 -20.188 5.605 1 95.88 123 ARG B N 1
ATOM 2238 C CA . ARG B 1 123 ? -0.063 -19.453 6.707 1 95.88 123 ARG B CA 1
ATOM 2239 C C . ARG B 1 123 ? -0.024 -20.297 7.977 1 95.88 123 ARG B C 1
ATOM 2241 O O . ARG B 1 123 ? -1.055 -20.797 8.422 1 95.88 123 ARG B O 1
ATOM 2248 N N . ASP B 1 124 ? 1.177 -20.469 8.438 1 95.38 124 ASP B N 1
ATOM 2249 C CA . ASP B 1 124 ? 1.391 -21.25 9.656 1 95.38 124 ASP B CA 1
ATOM 2250 C C . ASP B 1 124 ? 0.778 -22.641 9.531 1 95.38 124 ASP B C 1
ATOM 2252 O O . ASP B 1 124 ? 0.107 -23.125 10.445 1 95.38 124 ASP B O 1
ATOM 2256 N N . GLY B 1 125 ? 0.876 -23.141 8.414 1 97.12 125 GLY B N 1
ATOM 2257 C CA . GLY B 1 125 ? 0.549 -24.547 8.164 1 97.12 125 GLY B CA 1
ATOM 2258 C C . GLY B 1 125 ? -0.904 -24.766 7.793 1 97.12 125 GLY B C 1
ATOM 2259 O O . GLY B 1 125 ? -1.317 -25.891 7.508 1 97.12 125 GLY B O 1
ATOM 2260 N N . THR B 1 126 ? -1.65 -23.688 7.723 1 97.69 126 THR B N 1
ATOM 2261 C CA . THR B 1 126 ? -3.068 -23.797 7.398 1 97.69 126 THR B CA 1
ATOM 2262 C C . THR B 1 126 ? -3.408 -22.953 6.168 1 97.69 126 THR B C 1
ATOM 2264 O O . THR B 1 126 ? -2.842 -21.875 5.969 1 97.69 126 THR B O 1
ATOM 2267 N N . PRO B 1 127 ? -4.336 -23.484 5.34 1 98.06 127 PRO B N 1
ATOM 2268 C CA . PRO B 1 127 ? -4.762 -22.656 4.207 1 98.06 127 PRO B CA 1
ATOM 2269 C C . PRO B 1 127 ? -5.277 -21.281 4.641 1 98.06 127 PRO B C 1
ATOM 2271 O O . PRO B 1 127 ? -5.977 -21.172 5.652 1 98.06 127 PRO B O 1
ATOM 2274 N N . ILE B 1 128 ? -4.914 -20.234 3.875 1 96.62 128 ILE B N 1
ATOM 2275 C CA . ILE B 1 128 ? -5.371 -18.891 4.207 1 96.62 128 ILE B CA 1
ATOM 2276 C C . ILE B 1 128 ? -6.844 -18.734 3.82 1 96.62 128 ILE B C 1
ATOM 2278 O O . ILE B 1 128 ? -7.199 -18.875 2.648 1 96.62 128 ILE B O 1
ATOM 2282 N N . ARG B 1 129 ? -7.676 -18.469 4.781 1 96.25 129 ARG B N 1
ATOM 2283 C CA . ARG B 1 129 ? -9.102 -18.297 4.539 1 96.25 129 ARG B CA 1
ATOM 2284 C C . ARG B 1 129 ? -9.398 -16.906 4.004 1 96.25 129 ARG B C 1
ATOM 2286 O O . ARG B 1 129 ? -8.648 -15.953 4.266 1 96.25 129 ARG B O 1
ATOM 2293 N N . VAL B 1 130 ? -10.461 -16.797 3.34 1 93.06 130 VAL B N 1
ATOM 2294 C CA . VAL B 1 130 ? -10.883 -15.531 2.768 1 93.06 130 VAL B CA 1
ATOM 2295 C C . VAL B 1 130 ? -11 -14.477 3.871 1 93.06 130 VAL B C 1
ATOM 2297 O O . VAL B 1 130 ? -10.555 -13.336 3.699 1 93.06 130 VAL B O 1
ATOM 2300 N N . ARG B 1 131 ? -11.531 -14.797 5.039 1 89.5 131 ARG B N 1
ATOM 2301 C CA . ARG B 1 131 ? -11.727 -13.867 6.145 1 89.5 131 ARG B CA 1
ATOM 2302 C C . ARG B 1 131 ? -10.383 -13.414 6.723 1 89.5 131 ARG B C 1
ATOM 2304 O O . ARG B 1 131 ? -10.305 -12.391 7.402 1 89.5 131 ARG B O 1
ATOM 2311 N N . ASP B 1 132 ? -9.375 -14.234 6.434 1 88.69 132 ASP B N 1
ATOM 2312 C CA . ASP B 1 132 ? -8.023 -13.906 6.883 1 88.69 132 ASP B CA 1
ATOM 2313 C C . ASP B 1 132 ? -7.172 -13.375 5.73 1 88.69 132 ASP B C 1
ATOM 2315 O O . ASP B 1 132 ? -5.969 -13.633 5.672 1 88.69 132 ASP B O 1
ATOM 2319 N N . ARG B 1 133 ? -7.789 -12.891 4.73 1 89.81 133 ARG B N 1
ATOM 2320 C CA . ARG B 1 133 ? -7.125 -12.172 3.646 1 89.81 133 ARG B CA 1
ATOM 2321 C C . ARG B 1 133 ? -6.613 -13.133 2.584 1 89.81 133 ARG B C 1
ATOM 2323 O O . ARG B 1 133 ? -5.621 -12.852 1.907 1 89.81 133 ARG B O 1
ATOM 2330 N N . GLY B 1 134 ? -7.184 -14.266 2.533 1 94.12 134 GLY B N 1
ATOM 2331 C CA . GLY B 1 134 ? -6.934 -15.242 1.484 1 94.12 134 GLY B CA 1
ATOM 2332 C C . GLY B 1 134 ? -7.965 -15.203 0.372 1 94.12 134 GLY B C 1
ATOM 2333 O O . GLY B 1 134 ? -8.719 -14.234 0.255 1 94.12 134 GLY B O 1
ATOM 2334 N N . PRO B 1 135 ? -7.879 -16.188 -0.553 1 97.5 135 PRO B N 1
ATOM 2335 C CA . PRO B 1 135 ? -7.129 -17.438 -0.486 1 97.5 135 PRO B CA 1
ATOM 2336 C C . PRO B 1 135 ? -5.68 -17.281 -0.945 1 97.5 135 PRO B C 1
ATOM 2338 O O . PRO B 1 135 ? -4.875 -18.203 -0.776 1 97.5 135 PRO B O 1
ATOM 2341 N N . LEU B 1 136 ? -5.41 -16.156 -1.538 1 98.12 136 LEU B N 1
ATOM 2342 C CA . LEU B 1 136 ? -4.059 -15.93 -2.035 1 98.12 136 LEU B CA 1
ATOM 2343 C C . LEU B 1 136 ? -3.539 -14.562 -1.58 1 98.12 136 LEU B C 1
ATOM 2345 O O . LEU B 1 136 ? -4.281 -13.578 -1.587 1 98.12 136 LEU B O 1
ATOM 2349 N N . GLN B 1 137 ? -2.256 -14.539 -1.218 1 96 137 GLN B N 1
ATOM 2350 C CA . GLN B 1 137 ? -1.589 -13.297 -0.833 1 96 137 GLN B CA 1
ATOM 2351 C C . GLN B 1 137 ? -0.209 -13.188 -1.476 1 96 137 GLN B C 1
ATOM 2353 O O . GLN B 1 137 ? 0.541 -14.172 -1.514 1 96 137 GLN B O 1
ATOM 2358 N N . VAL B 1 138 ? 0.046 -11.969 -1.955 1 97 138 VAL B N 1
ATOM 2359 C CA . VAL B 1 138 ? 1.426 -11.695 -2.346 1 97 138 VAL B CA 1
ATOM 2360 C C . VAL B 1 138 ? 2.266 -11.398 -1.104 1 97 138 VAL B C 1
ATOM 2362 O O . VAL B 1 138 ? 1.94 -10.5 -0.327 1 97 138 VAL B O 1
ATOM 2365 N N . ILE B 1 139 ? 3.385 -12.188 -0.946 1 95.62 139 ILE B N 1
ATOM 2366 C CA . ILE B 1 139 ? 4.227 -12.008 0.232 1 95.62 139 ILE B CA 1
ATOM 2367 C C . ILE B 1 139 ? 5.672 -11.773 -0.197 1 95.62 139 ILE B C 1
ATOM 2369 O O . ILE B 1 139 ? 6.266 -12.602 -0.894 1 95.62 139 ILE B O 1
ATOM 2373 N N . TYR B 1 140 ? 6.168 -10.594 0.176 1 95.5 140 TYR B N 1
ATOM 2374 C CA . TYR B 1 140 ? 7.586 -10.289 0.048 1 95.5 140 TYR B CA 1
ATOM 2375 C C . TYR B 1 140 ? 8.359 -10.766 1.271 1 95.5 140 TYR B C 1
ATOM 2377 O O . TYR B 1 140 ? 7.809 -10.844 2.371 1 95.5 140 TYR B O 1
ATOM 2385 N N . PRO B 1 141 ? 9.641 -11.102 1.114 1 95.12 141 PRO B N 1
ATOM 2386 C CA . PRO B 1 141 ? 10.445 -11.539 2.262 1 95.12 141 PRO B CA 1
ATOM 2387 C C . PRO B 1 141 ? 11.031 -10.367 3.045 1 95.12 141 PRO B C 1
ATOM 2389 O O . PRO B 1 141 ? 12.25 -10.188 3.066 1 95.12 141 PRO B O 1
ATOM 2392 N N . PHE B 1 142 ? 10.203 -9.727 3.768 1 90.94 142 PHE B N 1
ATOM 2393 C CA . PHE B 1 142 ? 10.555 -8.461 4.402 1 90.94 142 PHE B CA 1
ATOM 2394 C C . PHE B 1 142 ? 11.648 -8.664 5.449 1 90.94 142 PHE B C 1
ATOM 2396 O O . PHE B 1 142 ? 12.539 -7.828 5.59 1 90.94 142 PHE B O 1
ATOM 2403 N N . ASP B 1 143 ? 11.578 -9.711 6.215 1 89.31 143 ASP B N 1
ATOM 2404 C CA . ASP B 1 143 ? 12.516 -9.922 7.312 1 89.31 143 ASP B CA 1
ATOM 2405 C C . ASP B 1 143 ? 13.898 -10.297 6.789 1 89.31 143 ASP B C 1
ATOM 2407 O O . ASP B 1 143 ? 14.914 -9.938 7.387 1 89.31 143 ASP B O 1
ATOM 2411 N N . GLU B 1 144 ? 13.883 -10.945 5.68 1 92.62 144 GLU B N 1
ATOM 2412 C CA . GLU B 1 144 ? 15.148 -11.383 5.098 1 92.62 144 GLU B CA 1
ATOM 2413 C C . GLU B 1 144 ? 15.812 -10.258 4.316 1 92.62 144 GLU B C 1
ATOM 2415 O O . GLU B 1 144 ? 17.031 -10.25 4.152 1 92.62 144 GLU B O 1
ATOM 2420 N N . ARG B 1 145 ? 15 -9.344 3.805 1 93.5 145 ARG B N 1
ATOM 2421 C CA . ARG B 1 145 ? 15.484 -8.266 2.949 1 93.5 145 ARG B CA 1
ATOM 2422 C C . ARG B 1 145 ? 15.031 -6.91 3.475 1 93.5 145 ARG B C 1
ATOM 2424 O O . ARG B 1 145 ? 14.039 -6.352 3 1 93.5 145 ARG B O 1
ATOM 2431 N N . PRO B 1 146 ? 15.852 -6.32 4.344 1 87.75 146 PRO B N 1
ATOM 2432 C CA . PRO B 1 146 ? 15.453 -5.086 5.023 1 87.75 146 PRO B CA 1
ATOM 2433 C C . PRO B 1 146 ? 15.148 -3.949 4.051 1 87.75 146 PRO B C 1
ATOM 2435 O O . PRO B 1 146 ? 14.375 -3.045 4.375 1 87.75 146 PRO B O 1
ATOM 2438 N N . GLU B 1 147 ? 15.75 -3.982 2.799 1 89.88 147 GLU B N 1
ATOM 2439 C CA . GLU B 1 147 ? 15.531 -2.936 1.807 1 89.88 147 GLU B CA 1
ATOM 2440 C C . GLU B 1 147 ? 14.086 -2.939 1.312 1 89.88 147 GLU B C 1
ATOM 2442 O O . GLU B 1 147 ? 13.633 -1.968 0.706 1 89.88 147 GLU B O 1
ATOM 2447 N N . LEU B 1 148 ? 13.344 -4.027 1.638 1 90.56 148 LEU B N 1
ATOM 2448 C CA . LEU B 1 148 ? 11.969 -4.168 1.187 1 90.56 148 LEU B CA 1
ATOM 2449 C C . LEU B 1 148 ? 11.008 -3.512 2.172 1 90.56 148 LEU B C 1
ATOM 2451 O O . LEU B 1 148 ? 9.82 -3.334 1.868 1 90.56 148 LEU B O 1
ATOM 2455 N N . ASN B 1 149 ? 11.5 -3.143 3.305 1 84.44 149 ASN B N 1
ATOM 2456 C CA . ASN B 1 149 ? 10.656 -2.566 4.344 1 84.44 149 ASN B CA 1
ATOM 2457 C C . ASN B 1 149 ? 10.312 -1.109 4.051 1 84.44 149 ASN B C 1
ATOM 2459 O O . ASN B 1 149 ? 10.695 -0.212 4.805 1 84.44 149 ASN B O 1
ATOM 2463 N N . THR B 1 150 ? 9.711 -0.909 2.881 1 85.12 150 THR B N 1
ATOM 2464 C CA . THR B 1 150 ? 9.258 0.406 2.436 1 85.12 150 THR B CA 1
ATOM 2465 C C . THR B 1 150 ? 7.793 0.363 2.014 1 85.12 150 THR B C 1
ATOM 2467 O O . THR B 1 150 ? 7.242 -0.714 1.779 1 85.12 150 THR B O 1
ATOM 2470 N N . ASN B 1 151 ? 7.211 1.532 1.856 1 86.56 151 ASN B N 1
ATOM 2471 C CA . ASN B 1 151 ? 5.797 1.63 1.505 1 86.56 151 ASN B CA 1
ATOM 2472 C C . ASN B 1 151 ? 5.512 0.994 0.147 1 86.56 151 ASN B C 1
ATOM 2474 O O . ASN B 1 151 ? 4.445 0.412 -0.059 1 86.56 151 ASN B O 1
ATOM 2478 N N . ILE B 1 152 ? 6.5 1.102 -0.703 1 88.5 152 ILE B N 1
ATOM 2479 C CA . ILE B 1 152 ? 6.25 0.633 -2.061 1 88.5 152 ILE B CA 1
ATOM 2480 C C . ILE B 1 152 ? 6.035 -0.878 -2.055 1 88.5 152 ILE B C 1
ATOM 2482 O O . ILE B 1 152 ? 5.062 -1.375 -2.631 1 88.5 152 ILE B O 1
ATOM 2486 N N . TYR B 1 153 ? 6.805 -1.593 -1.367 1 90.88 153 TYR B N 1
ATOM 2487 C CA . TYR B 1 153 ? 6.68 -3.045 -1.371 1 90.88 153 TYR B CA 1
ATOM 2488 C C . TYR B 1 153 ? 5.496 -3.494 -0.523 1 90.88 153 TYR B C 1
ATOM 2490 O O . TYR B 1 153 ? 4.848 -4.496 -0.831 1 90.88 153 TYR B O 1
ATOM 2498 N N . PHE B 1 154 ? 5.168 -2.766 0.409 1 87 154 PHE B N 1
ATOM 2499 C CA . PHE B 1 154 ? 3.971 -3.055 1.186 1 87 154 PHE B CA 1
ATOM 2500 C C . PHE B 1 154 ? 2.719 -2.877 0.334 1 87 154 PHE B C 1
ATOM 2502 O O . PHE B 1 154 ? 1.802 -3.699 0.39 1 87 154 PHE B O 1
ATOM 2509 N N . SER B 1 155 ? 2.74 -1.84 -0.412 1 88.81 155 SER B N 1
ATOM 2510 C CA . SER B 1 155 ? 1.592 -1.587 -1.277 1 88.81 155 SER B CA 1
ATOM 2511 C C . SER B 1 155 ? 1.46 -2.664 -2.35 1 88.81 155 SER B C 1
ATOM 2513 O O . SER B 1 155 ? 0.365 -2.904 -2.863 1 88.81 155 SER B O 1
ATOM 2515 N N . ARG B 1 156 ? 2.555 -3.307 -2.629 1 93 156 ARG B N 1
ATOM 2516 C CA . ARG B 1 156 ? 2.578 -4.344 -3.654 1 93 156 ARG B CA 1
ATOM 2517 C C . ARG B 1 156 ? 2.221 -5.707 -3.066 1 93 156 ARG B C 1
ATOM 2519 O O . ARG B 1 156 ? 1.963 -6.66 -3.805 1 93 156 ARG B O 1
ATOM 2526 N N . SER B 1 157 ? 2.117 -5.809 -1.781 1 92.5 157 SER B N 1
ATOM 2527 C CA . SER B 1 157 ? 1.765 -7.051 -1.097 1 92.5 157 SER B CA 1
ATOM 2528 C C . SER B 1 157 ? 0.253 -7.223 -1.004 1 92.5 157 SER B C 1
ATOM 2530 O O . SER B 1 157 ? -0.321 -7.145 0.084 1 92.5 157 SER B O 1
ATOM 2532 N N . VAL B 1 158 ? -0.331 -7.625 -2.117 1 93.69 158 VAL B N 1
ATOM 2533 C CA . VAL B 1 158 ? -1.78 -7.668 -2.285 1 93.69 158 VAL B CA 1
ATOM 2534 C C . VAL B 1 158 ? -2.344 -8.906 -1.591 1 93.69 158 VAL B C 1
ATOM 2536 O O . VAL B 1 158 ? -1.786 -10 -1.71 1 93.69 158 VAL B O 1
ATOM 2539 N N . TRP B 1 159 ? -3.43 -8.75 -0.826 1 91.88 159 TRP B N 1
ATOM 2540 C CA . TRP B 1 159 ? -4.191 -9.891 -0.321 1 91.88 159 TRP B CA 1
ATOM 2541 C C . TRP B 1 159 ? -5.523 -10.016 -1.049 1 91.88 159 TRP B C 1
ATOM 2543 O O . TRP B 1 159 ? -5.895 -9.148 -1.835 1 91.88 159 TRP B O 1
ATOM 2553 N N . HIS B 1 160 ? -6.168 -11.258 -0.868 1 95.38 160 HIS B N 1
ATOM 2554 C CA . HIS B 1 160 ? -7.375 -11.578 -1.616 1 95.38 160 HIS B CA 1
ATOM 2555 C C . HIS B 1 160 ? -7.105 -11.602 -3.117 1 95.38 160 HIS B C 1
ATOM 2557 O O . HIS B 1 160 ? -7.973 -11.234 -3.914 1 95.38 160 HIS B O 1
ATOM 2563 N N . VAL B 1 161 ? -5.949 -11.992 -3.523 1 97.75 161 VAL B N 1
ATOM 2564 C CA . VAL B 1 161 ? -5.598 -11.984 -4.941 1 97.75 161 VAL B CA 1
ATOM 2565 C C . VAL B 1 161 ? -6.551 -12.898 -5.711 1 97.75 161 VAL B C 1
ATOM 2567 O O . VAL B 1 161 ? -6.824 -14.023 -5.285 1 97.75 161 VAL B O 1
ATOM 2570 N N . ALA B 1 162 ? -7.02 -12.344 -6.855 1 98.12 162 ALA B N 1
ATOM 2571 C CA . ALA B 1 162 ? -7.945 -13.141 -7.656 1 98.12 162 ALA B CA 1
ATOM 2572 C C . ALA B 1 162 ? -7.516 -13.172 -9.117 1 98.12 162 ALA B C 1
ATOM 2574 O O . ALA B 1 162 ? -7.879 -14.094 -9.859 1 98.12 162 ALA B O 1
ATOM 2575 N N . ARG B 1 163 ? -6.773 -12.141 -9.461 1 98.5 163 ARG B N 1
ATOM 2576 C CA . ARG B 1 163 ? -6.453 -12.023 -10.883 1 98.5 163 ARG B CA 1
ATOM 2577 C C . ARG B 1 163 ? -5.109 -11.328 -11.086 1 98.5 163 ARG B C 1
ATOM 2579 O O . ARG B 1 163 ? -4.758 -10.414 -10.344 1 98.5 163 ARG B O 1
ATOM 2586 N N . ILE B 1 164 ? -4.371 -11.75 -12.094 1 98.75 164 ILE B N 1
ATOM 2587 C CA . ILE B 1 164 ? -3.137 -11.102 -12.523 1 98.75 164 ILE B CA 1
ATOM 2588 C C . ILE B 1 164 ? -3.217 -10.781 -14.016 1 98.75 164 ILE B C 1
ATOM 2590 O O . ILE B 1 164 ? -3.465 -11.672 -14.836 1 98.75 164 ILE B O 1
ATOM 2594 N N . GLU B 1 165 ? -3.123 -9.562 -14.305 1 98.75 165 GLU B N 1
ATOM 2595 C CA . GLU B 1 165 ? -3.033 -9.133 -15.695 1 98.75 165 GLU B CA 1
ATOM 2596 C C . GLU B 1 165 ? -1.591 -8.828 -16.094 1 98.75 165 GLU B C 1
ATOM 2598 O O . GLU B 1 165 ? -1.007 -7.855 -15.602 1 98.75 165 GLU B O 1
ATOM 2603 N N . VAL B 1 166 ? -1.061 -9.609 -16.969 1 98.75 166 VAL B N 1
ATOM 2604 C CA . VAL B 1 166 ? 0.319 -9.453 -17.422 1 98.75 166 VAL B CA 1
ATOM 2605 C C . VAL B 1 166 ? 0.38 -8.43 -18.562 1 98.75 166 VAL B C 1
ATOM 2607 O O . VAL B 1 166 ? -0.421 -8.484 -19.484 1 98.75 166 VAL B O 1
ATOM 2610 N N . ARG B 1 167 ? 1.374 -7.527 -18.375 1 98.06 167 ARG B N 1
ATOM 2611 C CA . ARG B 1 167 ? 1.499 -6.453 -19.344 1 98.06 167 ARG B CA 1
ATOM 2612 C C . ARG B 1 167 ? 2.949 -6.273 -19.781 1 98.06 167 ARG B C 1
ATOM 2614 O O . ARG B 1 167 ? 3.873 -6.555 -19.016 1 98.06 167 ARG B O 1
#

InterPro domains:
  IPR000572 Oxidoreductase, molybdopterin-binding domain [PF00174] (64-141)
  IPR036374 Oxidoreductase, molybdopterin-binding domain superfamily [G3DSA:3.90.420.10] (27-167)
  IPR036374 Oxidoreductase, molybdopterin-binding domain superfamily [SSF56524] (43-166)

Sequence (334 aa):
MGWRYGRILLGAVLLLISVPSLALQAPTGAVILEVAGSIDATNVDGEAHFDRDMLEALPQHVVTTGHPWIDGQSRFEGPLLRDILQAVSAHGETMNVQAIRAYASDIPFSDAHDYDVILALTRDGTPIRVRDRGPLQVIYPFDERPELNTNIYFSRSVWHVARIEVRMGWRYGRILLGAVLLLISVPSLALQAPTGAVILEVAGSIDATNVDGEAHFDRDMLEALPQHVVTTGHPWIDGQSRFEGPLLRDILQAVSAHGETMNVQAIRAYASDIPFSDAHDYDVILALTRDGTPIRVRDRGPLQVIYPFDERPELNTNIYFSRSVWHVARIEVR

Radius of gyration: 30.0 Å; Cα contacts (8 Å, |Δi|>4): 702; chains: 2; bounding box: 36×126×105 Å

Secondary structure (DSSP, 8-state):
----------------------PPPPPSS-EEEEEEES-S--SBTTBEEEEHHHHHTSPEEEEEEEETTEEEEEEEEEEBHHHHHHHTT--SSEEEEEETTS-EEEEEHHHHHHS--EEE-EETTEEPPGGGT-S-EEE--TTT-GGG-SHHHHHH--BSEEEEEE-/----------------------PPPPPSS-EEEEEEES-S--SBTTBEEEEHHHHHTSPEEEEEEEETTEEEEEEEEEEBHHHHHHHTT--SSEEEEEETTS-EEEEEHHHHHHS--EEE-EETTEEPPGGGT-S-EEE--TTT-GGG-SHHHHHH--BSEEEEEE-

Nearest PDB structures (foldseek):
  7rkb-assembly1_A  TM=9.848E-01  e=1.202E-18  Klebsiella pneumoniae subsp. pneumoniae SA1
  7kou-assembly3_C  TM=9.775E-01  e=1.073E-17  Agrobacterium fabrum str. C58
  7kom-assembly1_A  TM=9.225E-01  e=5.072E-14  Vibrio vulnificus CMCP6
  7kp2-assembly1_A  TM=9.025E-01  e=1.161E-13  Vibrio cholerae O1 biovar El Tor str. N16961
  2ca4-assembly1_A  TM=6.940E-01  e=3.662E-08  Ancylobacter novellus

Organism: NCBI:txid1178482

pLDDT: mean 88.69, std 16.11, range [32.38, 98.94]

Foldseek 3Di:
DPPPPPPPPPPPPPPPPPPPQLEDDDDPDDFQEKEAAQFRHDHPPRIHTDDPVRFVPADKDWAWDDAPVDPDIKIFMTAQPVRVCVSRRGDDFWKWWAAPVGDIDIDTPVLSVVFRWGFTQDINPHGQDVVNQDNTWTDTNCVVPVVCPDPNNNSNTHGNTHYMYGD/DPPPPDPPPPPPPPPPPPPPQLEDDDDPDDFQEKEAAQFRHDHPPRIHTDDPVRFVPADKDWAWDDAPVDPDIKIFMTAQPVRVCVSRRGDDFWKWWAAPVGDIDIDTPVLSVVFRWGFTQDINRHGQDVVNQDNTWTDTNCVVPVVCPDPNNNSNTHTNTHYMYGD